Protein AF-K1V6C8-F1 (afdb_monomer_lite)

pLDDT: mean 75.05, std 19.17, range [29.78, 95.44]

Foldseek 3Di:
DVVVVVVVVVVVVVVVVVVPQDPVNVVVVVVVVVVVVVVVVVVVCVVVVHDPVVVVVVVDDPVNVVVVVVVVVVVVVLDDDDDDDPVVVVVNVVVVVVVPDDDDVQVVVQLVCVLVVHDPCPSPPPPPDDVDDDPPPPPDPDDRSVCVSVPDPPRPDDDPDDDDPVVVVVVVVVVVVVCCLVPVLPVVVPVVCVVPVVDDDDDPCVVVVCVVVVNPPDVNSVVSVVVVVVVPPPDDDPDDDPVRVVVVVVCCVPCVVPCVVVVVCVVVPVDD

Structure (mmCIF, N/CA/C/O backbone):
data_AF-K1V6C8-F1
#
_entry.id   AF-K1V6C8-F1
#
loop_
_atom_site.group_PDB
_atom_site.id
_atom_site.type_symbol
_atom_site.label_atom_id
_atom_site.label_alt_id
_atom_site.label_comp_id
_atom_site.label_asym_id
_atom_site.label_entity_id
_atom_site.label_seq_id
_atom_site.pdbx_PDB_ins_code
_atom_site.Cartn_x
_atom_site.Cartn_y
_atom_site.Cartn_z
_atom_site.occupancy
_atom_site.B_iso_or_equiv
_atom_site.auth_seq_id
_atom_site.auth_comp_id
_atom_site.auth_asym_id
_atom_site.auth_atom_id
_atom_site.pdbx_PDB_model_num
ATOM 1 N N . MET A 1 1 ? -53.193 -15.927 -29.848 1.00 59.75 1 MET A N 1
ATOM 2 C CA . MET A 1 1 ? -53.304 -16.324 -28.426 1.00 59.75 1 MET A CA 1
ATOM 3 C C . MET A 1 1 ? -52.014 -16.937 -27.857 1.00 59.75 1 MET A C 1
ATOM 5 O O . MET A 1 1 ? -51.717 -16.660 -26.710 1.00 59.75 1 MET A O 1
ATOM 9 N N . ASN A 1 2 ? -51.203 -17.690 -28.619 1.00 75.00 2 ASN A N 1
ATOM 10 C CA . ASN A 1 2 ? -50.017 -18.388 -28.065 1.00 75.00 2 ASN A CA 1
ATOM 11 C C . ASN A 1 2 ? -48.738 -17.534 -27.916 1.00 75.00 2 ASN A C 1
ATOM 13 O O . ASN A 1 2 ? -47.806 -17.927 -27.215 1.00 75.00 2 ASN A O 1
ATOM 17 N N . ALA A 1 3 ? -48.666 -16.378 -28.583 1.00 84.31 3 ALA A N 1
ATOM 18 C CA . ALA A 1 3 ? -47.489 -15.506 -28.541 1.00 84.31 3 ALA A CA 1
ATOM 19 C C . ALA A 1 3 ? -47.332 -14.798 -27.184 1.00 84.31 3 ALA A C 1
ATOM 21 O O . ALA A 1 3 ? -46.224 -14.714 -26.662 1.00 84.31 3 ALA A O 1
ATOM 22 N N . SER A 1 4 ? -48.439 -14.359 -26.580 1.00 83.25 4 SER A N 1
ATOM 23 C CA . SER A 1 4 ? -48.450 -13.715 -25.262 1.00 83.25 4 SER A CA 1
ATOM 24 C C . SER A 1 4 ? -48.087 -14.695 -24.147 1.00 83.25 4 SER A C 1
ATOM 26 O O . SER A 1 4 ? -47.257 -14.392 -23.299 1.00 83.25 4 SER A O 1
ATOM 28 N N . THR A 1 5 ? -48.617 -15.919 -24.187 1.00 85.94 5 THR A N 1
ATOM 29 C CA . THR A 1 5 ? -48.248 -16.976 -23.233 1.00 85.94 5 THR A CA 1
ATOM 30 C C . THR A 1 5 ? -46.779 -17.388 -23.351 1.00 85.94 5 THR A C 1
ATOM 32 O O . THR A 1 5 ? -46.139 -17.694 -22.345 1.00 85.94 5 THR A O 1
ATOM 35 N N . ALA A 1 6 ? -46.223 -17.383 -24.567 1.00 87.56 6 ALA A N 1
ATOM 36 C CA . ALA A 1 6 ? -44.810 -17.674 -24.794 1.00 87.56 6 ALA A CA 1
ATOM 37 C C . ALA A 1 6 ? -43.892 -16.535 -24.318 1.00 87.56 6 ALA A C 1
ATOM 39 O O . ALA A 1 6 ? -42.838 -16.825 -23.755 1.00 87.56 6 ALA A O 1
ATOM 40 N N . ALA A 1 7 ? -44.287 -15.271 -24.507 1.00 88.12 7 ALA A N 1
ATOM 41 C CA . ALA A 1 7 ? -43.566 -14.106 -23.989 1.00 88.12 7 ALA A CA 1
ATOM 42 C C . ALA A 1 7 ? -43.523 -14.120 -22.454 1.00 88.12 7 ALA A C 1
ATOM 44 O O . ALA A 1 7 ? -42.443 -14.138 -21.878 1.00 88.12 7 ALA A O 1
ATOM 45 N N . ASN A 1 8 ? -44.672 -14.316 -21.802 1.00 88.50 8 ASN A N 1
ATOM 46 C CA . ASN A 1 8 ? -44.751 -14.386 -20.341 1.00 88.50 8 ASN A CA 1
ATOM 47 C C . ASN A 1 8 ? -43.877 -15.511 -19.756 1.00 88.50 8 ASN A C 1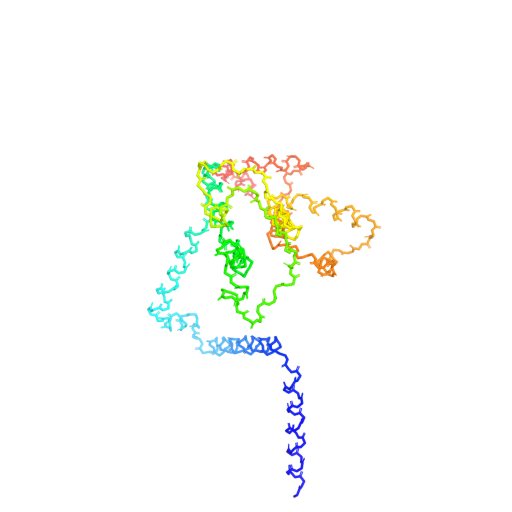
ATOM 49 O O . ASN A 1 8 ? -43.259 -15.353 -18.707 1.00 88.50 8 ASN A O 1
ATOM 53 N N . ARG A 1 9 ? -43.796 -16.668 -20.433 1.00 88.25 9 ARG A N 1
ATOM 54 C CA . ARG A 1 9 ? -42.913 -17.766 -20.007 1.00 88.25 9 ARG A CA 1
ATOM 55 C C . ARG A 1 9 ? -41.434 -17.388 -20.130 1.00 88.25 9 ARG A C 1
ATOM 57 O O . ARG A 1 9 ? -40.649 -17.804 -19.282 1.00 88.25 9 ARG A O 1
ATOM 64 N N . LYS A 1 10 ? -41.049 -16.648 -21.172 1.00 93.25 10 LYS A N 1
ATOM 65 C CA . LYS A 1 10 ? -39.673 -16.159 -21.335 1.00 93.25 10 LYS A CA 1
ATOM 66 C C . LYS A 1 10 ? -39.329 -15.158 -20.239 1.00 93.25 10 LYS A C 1
ATOM 68 O O . LYS A 1 10 ? -38.320 -15.361 -19.578 1.00 93.25 10 LYS A O 1
ATOM 73 N N . ASP A 1 11 ? -40.213 -14.207 -19.956 1.00 89.56 11 ASP A N 1
ATOM 74 C CA . ASP A 1 11 ? -40.004 -13.198 -18.913 1.00 89.56 11 ASP A CA 1
ATOM 75 C C . ASP A 1 11 ? -39.830 -13.839 -17.525 1.00 89.56 11 ASP A C 1
ATOM 77 O O . ASP A 1 11 ? -38.878 -13.532 -16.812 1.00 89.56 11 ASP A O 1
ATOM 81 N N . LEU A 1 12 ? -40.661 -14.833 -17.175 1.00 88.81 12 LEU A N 1
ATOM 82 C CA . LEU A 1 12 ? -40.511 -15.586 -15.919 1.00 88.81 12 LEU A CA 1
ATOM 83 C C . LEU A 1 12 ? -39.173 -16.337 -15.828 1.00 88.81 12 LEU A C 1
ATOM 85 O O . LEU A 1 12 ? -38.560 -16.412 -14.761 1.00 88.81 12 LEU A O 1
ATOM 89 N N . VAL A 1 13 ? -38.712 -16.917 -16.940 1.00 91.19 13 VAL A N 1
ATOM 90 C CA . VAL A 1 13 ? -37.418 -17.611 -17.002 1.00 91.19 13 VAL A CA 1
ATOM 91 C C . VAL A 1 13 ? -36.265 -16.614 -16.904 1.00 91.19 13 VAL A C 1
ATOM 93 O O . VAL A 1 13 ? -35.289 -16.892 -16.208 1.00 91.19 13 VAL A O 1
ATOM 96 N N . GLU A 1 14 ? -36.375 -15.459 -17.553 1.00 88.38 14 GLU A N 1
ATOM 97 C CA . GLU A 1 14 ? -35.386 -14.386 -17.502 1.00 88.38 14 GLU A CA 1
ATOM 98 C C . GLU A 1 14 ? -35.275 -13.782 -16.106 1.00 88.38 14 GLU A C 1
ATOM 100 O O . GLU A 1 14 ? -34.165 -13.581 -15.624 1.00 88.38 14 GLU A O 1
ATOM 105 N N . ASP A 1 15 ? -36.384 -13.551 -15.413 1.00 85.75 15 ASP A N 1
ATOM 106 C CA . ASP A 1 15 ? -36.372 -13.022 -14.050 1.00 85.75 15 ASP A CA 1
ATOM 107 C C . ASP A 1 15 ? -35.790 -14.032 -13.059 1.00 85.75 15 ASP A C 1
ATOM 109 O O . ASP A 1 15 ? -34.952 -13.686 -12.219 1.00 85.75 15 ASP A O 1
ATOM 113 N N . HIS A 1 16 ? -36.111 -15.316 -13.230 1.00 89.50 16 HIS A N 1
ATOM 114 C CA . HIS A 1 16 ? -35.455 -16.385 -12.485 1.00 89.50 16 HIS A CA 1
ATOM 115 C C . HIS A 1 16 ? -33.947 -16.462 -12.795 1.00 89.50 16 HIS A C 1
ATOM 117 O O . HIS A 1 16 ? -33.148 -16.674 -11.884 1.00 89.50 16 HIS A O 1
ATOM 123 N N . GLN A 1 17 ? -33.514 -16.235 -14.037 1.00 85.75 17 GLN A N 1
ATOM 124 C CA . GLN A 1 17 ? -32.089 -16.174 -14.386 1.00 85.75 17 GLN A CA 1
ATOM 125 C C . GLN A 1 17 ? -31.395 -14.931 -13.811 1.00 85.75 17 GLN A C 1
ATOM 127 O O . GLN A 1 17 ? -30.301 -15.062 -13.266 1.00 85.75 17 GLN A O 1
ATOM 132 N N . LYS A 1 18 ? -32.029 -13.753 -13.854 1.00 84.38 18 LYS A N 1
ATOM 133 C CA . LYS A 1 18 ? -31.524 -12.508 -13.247 1.00 84.38 18 LYS A CA 1
ATOM 134 C C . LYS A 1 18 ? -31.351 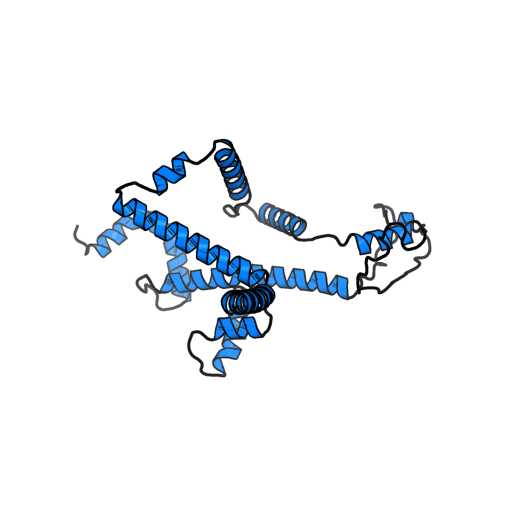-12.660 -11.736 1.00 84.38 18 LYS A C 1
ATOM 136 O O . LYS A 1 18 ? -30.335 -12.224 -11.206 1.00 84.38 18 LYS A O 1
ATOM 141 N N . SER A 1 19 ? -32.281 -13.346 -11.065 1.00 81.81 19 SER A N 1
ATOM 142 C CA . SER A 1 19 ? -32.197 -13.615 -9.621 1.00 81.81 19 SER A CA 1
ATOM 143 C C . SER A 1 19 ? -30.997 -14.487 -9.225 1.00 81.81 19 SER A C 1
ATOM 145 O O . SER A 1 19 ? -30.505 -14.391 -8.103 1.00 81.81 19 SER A O 1
ATOM 147 N N . LYS A 1 20 ? -30.488 -15.310 -10.154 1.00 83.31 20 LYS A N 1
ATOM 148 C CA . LYS A 1 20 ? -29.313 -16.164 -9.936 1.00 83.31 20 LYS A CA 1
ATOM 149 C C . LYS A 1 20 ? -27.989 -15.434 -10.123 1.00 83.31 20 LYS A C 1
ATOM 151 O O . LYS A 1 20 ? -26.974 -15.953 -9.670 1.00 83.31 20 LYS A O 1
ATOM 156 N N . VAL A 1 21 ? -27.972 -14.273 -10.784 1.00 81.56 21 VAL A N 1
ATOM 157 C CA . VAL A 1 21 ? -26.723 -13.548 -11.020 1.00 81.56 21 VAL A CA 1
ATOM 158 C C . VAL A 1 21 ? -26.340 -12.783 -9.764 1.00 81.56 21 VAL A C 1
ATOM 160 O O . VAL A 1 21 ? -26.931 -11.768 -9.403 1.00 81.56 21 VAL A O 1
ATOM 163 N N . THR A 1 22 ? -25.303 -13.264 -9.096 1.00 90.06 22 THR A N 1
ATOM 164 C CA . THR A 1 22 ? -24.740 -12.584 -7.931 1.00 90.06 22 THR A CA 1
ATOM 165 C C . THR A 1 22 ? -24.020 -11.294 -8.343 1.00 90.06 22 THR A C 1
ATOM 167 O O . THR A 1 22 ? -23.523 -11.159 -9.465 1.00 90.06 22 THR A O 1
ATOM 170 N N . ALA A 1 23 ? -23.861 -10.340 -7.419 1.00 84.94 23 ALA A N 1
ATOM 171 C CA . ALA A 1 23 ? -23.136 -9.089 -7.686 1.00 84.94 23 ALA A CA 1
ATOM 172 C C . ALA A 1 23 ? -21.703 -9.320 -8.220 1.00 84.94 23 ALA A C 1
ATOM 174 O O . ALA A 1 23 ? -21.198 -8.560 -9.048 1.00 84.94 23 ALA A O 1
ATOM 175 N N . LYS A 1 24 ? -21.055 -10.411 -7.792 1.00 87.75 24 LYS A N 1
ATOM 176 C CA . LYS A 1 24 ? -19.717 -10.808 -8.253 1.00 87.75 24 LYS A CA 1
ATOM 177 C C . LYS A 1 24 ? -19.726 -11.312 -9.700 1.00 87.75 24 LYS A C 1
ATOM 179 O O . LYS A 1 24 ? -18.790 -11.040 -10.453 1.00 87.75 24 LYS A O 1
ATOM 184 N N . GLU A 1 25 ? -20.766 -12.038 -10.095 1.00 85.19 25 GLU A N 1
ATOM 185 C CA . GLU A 1 25 ? -20.937 -12.528 -11.465 1.00 85.19 25 GLU A CA 1
ATOM 186 C C . GLU A 1 25 ? -21.290 -11.397 -12.427 1.00 85.19 25 GLU A C 1
ATOM 188 O O . GLU A 1 25 ? -20.723 -11.347 -13.517 1.00 85.19 25 GLU A O 1
ATOM 193 N N . LEU A 1 26 ? -22.106 -10.427 -11.998 1.00 87.25 26 LEU A N 1
ATOM 194 C CA . LEU A 1 26 ? -22.368 -9.208 -12.768 1.00 87.25 26 LEU A CA 1
ATOM 195 C C . LEU A 1 26 ? -21.072 -8.448 -13.070 1.00 87.25 26 LEU A C 1
ATOM 197 O O . LEU A 1 26 ? -20.792 -8.144 -14.228 1.00 87.25 26 LEU A O 1
ATOM 201 N N . GLN A 1 27 ? -20.219 -8.233 -12.063 1.00 89.06 27 GLN A N 1
ATOM 202 C CA . GLN A 1 27 ? -18.917 -7.584 -12.2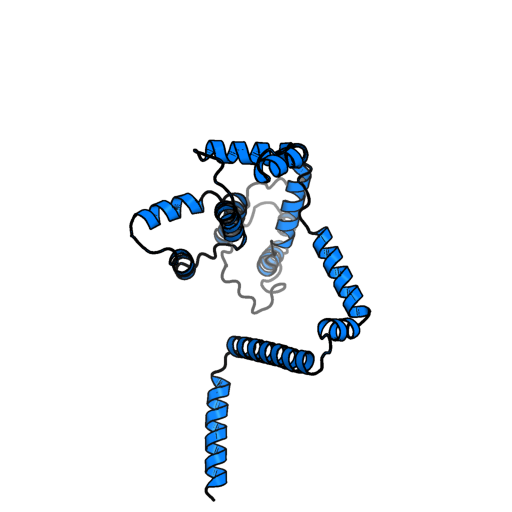58 1.00 89.06 27 GLN A CA 1
ATOM 203 C C . GLN A 1 27 ? -17.986 -8.378 -13.187 1.00 89.06 27 GLN A C 1
ATOM 205 O O . GLN A 1 27 ? -17.202 -7.792 -13.938 1.00 89.06 27 GLN A O 1
ATOM 210 N N . ARG A 1 28 ? -18.037 -9.716 -13.150 1.00 92.44 28 ARG A N 1
ATOM 211 C CA . ARG A 1 28 ? -17.258 -10.572 -14.059 1.00 92.44 28 ARG A CA 1
ATOM 212 C C . ARG A 1 28 ? -17.752 -10.444 -15.501 1.00 92.44 28 ARG A C 1
ATOM 214 O O . ARG A 1 28 ? -16.927 -10.269 -16.397 1.00 92.44 28 ARG A O 1
ATOM 221 N N . LEU A 1 29 ? -19.064 -10.512 -15.716 1.00 89.50 29 LEU A N 1
ATOM 222 C CA . LEU A 1 29 ? -19.682 -10.367 -17.035 1.00 89.50 29 LEU A CA 1
ATOM 223 C C . LEU A 1 29 ? -19.443 -8.970 -17.613 1.00 89.50 29 LEU A C 1
ATOM 225 O O . LEU A 1 29 ? -19.134 -8.838 -18.793 1.00 89.50 29 LEU A O 1
ATOM 229 N N . GLU A 1 30 ? -19.502 -7.925 -16.790 1.00 91.50 30 GLU A N 1
ATOM 230 C CA . GLU A 1 30 ? -19.209 -6.556 -17.218 1.00 91.50 30 GLU A CA 1
ATOM 231 C C . GLU A 1 30 ? -17.747 -6.393 -17.663 1.00 91.50 30 GLU A C 1
ATOM 233 O O . GLU A 1 30 ? -17.480 -5.798 -18.707 1.00 91.50 30 GLU A O 1
ATOM 238 N N . LYS A 1 31 ? -16.790 -6.986 -16.933 1.00 94.31 31 LYS A N 1
ATOM 239 C CA . LYS A 1 31 ? -15.374 -7.021 -17.343 1.00 94.31 31 LYS A CA 1
ATOM 240 C C . LYS A 1 31 ? -15.182 -7.753 -18.670 1.00 94.31 31 LYS A C 1
ATOM 242 O O . LYS A 1 31 ? -14.440 -7.270 -19.519 1.00 94.31 31 LYS A O 1
ATOM 247 N N . GLN A 1 32 ? -15.858 -8.888 -18.8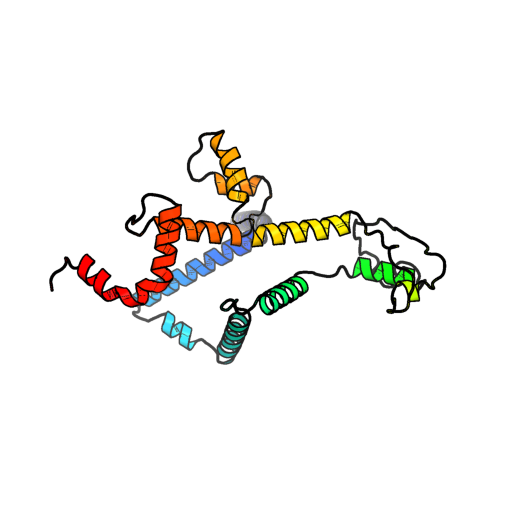60 1.00 91.56 32 GLN A N 1
ATOM 248 C CA . GLN A 1 32 ? -15.821 -9.635 -20.122 1.00 91.56 32 GLN A CA 1
ATOM 249 C C . GLN A 1 32 ? -16.411 -8.822 -21.281 1.00 91.56 32 GLN A C 1
ATOM 251 O O . GLN A 1 32 ? -15.810 -8.770 -22.350 1.00 91.56 32 GLN A O 1
ATOM 256 N N . ARG A 1 33 ? -17.536 -8.129 -21.061 1.00 94.00 33 ARG A N 1
ATOM 257 C CA . ARG A 1 33 ? -18.158 -7.237 -22.054 1.00 94.00 33 ARG A CA 1
ATOM 258 C C . ARG A 1 33 ? -17.248 -6.070 -22.428 1.00 94.00 33 ARG A C 1
ATOM 260 O O . ARG A 1 33 ? -17.047 -5.831 -23.613 1.00 94.00 33 ARG A O 1
ATOM 267 N N . LYS A 1 34 ? -16.654 -5.389 -21.444 1.00 94.19 34 LYS A N 1
ATOM 268 C CA . LYS A 1 34 ? -15.691 -4.299 -21.678 1.00 94.19 34 LYS A CA 1
ATOM 269 C C . LYS A 1 34 ? -14.471 -4.788 -22.459 1.00 94.19 34 LYS A C 1
ATOM 271 O O . LYS A 1 34 ? -14.068 -4.145 -23.420 1.00 94.19 34 LYS A O 1
ATOM 276 N N . LEU A 1 35 ? -13.931 -5.957 -22.111 1.00 92.69 35 LEU A N 1
ATOM 277 C CA . LEU A 1 35 ? -12.817 -6.565 -22.841 1.00 92.69 35 LEU A CA 1
ATOM 278 C C . LEU A 1 35 ? -13.199 -6.865 -24.297 1.00 92.69 35 LEU A C 1
ATOM 280 O O . LEU A 1 35 ? -12.480 -6.461 -25.210 1.00 92.69 35 LEU A O 1
ATOM 284 N N . ALA A 1 36 ? -14.356 -7.490 -24.527 1.00 91.31 36 ALA A N 1
ATOM 285 C CA . ALA A 1 36 ? -14.857 -7.765 -25.872 1.00 91.31 36 ALA A CA 1
ATOM 286 C C . ALA A 1 36 ? -15.050 -6.479 -26.696 1.00 91.31 36 ALA A C 1
ATOM 288 O O . ALA A 1 36 ? -14.641 -6.428 -27.852 1.00 91.31 36 ALA A O 1
ATOM 289 N N . GLN A 1 37 ? -15.596 -5.417 -26.094 1.00 89.25 37 GLN A N 1
ATOM 290 C CA . GLN A 1 37 ? -15.737 -4.108 -26.740 1.00 89.25 37 GLN A CA 1
ATOM 291 C C . GLN A 1 37 ? -14.380 -3.502 -27.112 1.00 89.25 37 GLN A C 1
ATOM 293 O O . GLN A 1 37 ? -14.217 -3.024 -28.229 1.00 89.25 37 GLN A O 1
ATOM 298 N N . THR A 1 38 ? -13.384 -3.562 -26.221 1.00 87.25 38 THR A N 1
ATOM 299 C CA . THR A 1 38 ? -12.041 -3.042 -26.524 1.00 87.25 38 THR A CA 1
ATOM 300 C C . THR A 1 38 ? -11.338 -3.822 -27.631 1.00 87.25 38 THR A C 1
ATOM 302 O O . THR A 1 38 ? -10.659 -3.210 -28.449 1.00 87.25 38 THR A O 1
ATOM 305 N N . LEU A 1 39 ? -11.517 -5.148 -27.684 1.00 88.62 39 LEU A N 1
ATOM 306 C CA . LEU A 1 39 ? -10.964 -5.988 -28.749 1.00 88.62 39 LEU A CA 1
ATOM 307 C C . LEU A 1 39 ? -11.645 -5.715 -30.087 1.00 88.62 39 LEU A C 1
ATOM 309 O O . LEU A 1 39 ? -10.962 -5.625 -31.101 1.00 88.62 39 LEU A O 1
ATOM 313 N N . ARG A 1 40 ? -12.969 -5.527 -30.082 1.00 87.62 40 ARG A N 1
ATOM 314 C CA . ARG A 1 40 ? -13.716 -5.145 -31.281 1.00 87.62 40 ARG A CA 1
ATOM 315 C C . ARG A 1 40 ? -13.258 -3.787 -31.807 1.00 87.62 40 ARG A C 1
ATOM 317 O O . ARG A 1 40 ? -12.883 -3.694 -32.963 1.00 87.62 40 ARG A O 1
ATOM 324 N N . LEU A 1 41 ? -13.195 -2.771 -30.944 1.00 86.38 41 LEU A N 1
ATOM 325 C CA . LEU A 1 41 ? -12.692 -1.446 -31.320 1.00 86.38 41 LEU A CA 1
ATOM 326 C C . LEU A 1 41 ? -11.257 -1.503 -31.855 1.00 86.38 41 LEU A C 1
ATOM 328 O O . LEU A 1 41 ? -10.907 -0.723 -32.734 1.00 86.38 41 LEU A O 1
ATOM 332 N N . LYS A 1 42 ? -10.427 -2.412 -31.326 1.00 88.06 42 LYS A N 1
ATOM 333 C CA . LYS A 1 42 ? -9.066 -2.655 -31.819 1.00 88.06 42 LYS A CA 1
ATOM 334 C C . LYS A 1 42 ? -9.053 -3.243 -33.223 1.00 88.06 42 LYS A C 1
ATOM 336 O O . LYS A 1 42 ? -8.353 -2.697 -34.065 1.00 88.06 42 LYS A O 1
ATOM 341 N N . ALA A 1 43 ? -9.863 -4.264 -33.483 1.00 90.12 43 ALA A N 1
ATOM 342 C CA . ALA A 1 43 ? -10.013 -4.829 -34.820 1.00 90.12 43 ALA A CA 1
ATOM 343 C C . ALA A 1 43 ? -10.544 -3.787 -35.825 1.00 90.12 43 ALA A C 1
ATOM 345 O O . ALA A 1 43 ? -9.941 -3.596 -36.877 1.00 90.12 43 ALA A O 1
ATOM 346 N N . ASP A 1 44 ? -11.592 -3.041 -35.455 1.00 87.81 44 ASP A N 1
ATOM 347 C CA . ASP A 1 44 ? -12.184 -1.998 -36.306 1.00 87.81 44 ASP A CA 1
ATOM 348 C C . ASP A 1 44 ? -11.156 -0.893 -36.636 1.00 87.81 44 ASP A C 1
ATOM 350 O O . ASP A 1 44 ? -11.155 -0.314 -37.719 1.00 87.81 44 ASP A O 1
ATOM 354 N N . ALA A 1 45 ? -10.253 -0.567 -35.713 1.00 85.81 45 ALA A N 1
ATOM 355 C CA . ALA A 1 45 ? -9.239 0.459 -35.926 1.00 85.81 45 ALA A CA 1
ATOM 356 C C . ALA A 1 45 ? -8.020 -0.019 -36.725 1.00 85.81 45 ALA A C 1
ATOM 358 O O . ALA A 1 45 ? -7.468 0.770 -37.491 1.00 85.81 45 ALA A O 1
ATOM 359 N N . GLU A 1 46 ? -7.637 -1.292 -36.587 1.00 81.94 46 GLU A N 1
ATOM 360 C CA . GLU A 1 46 ? -6.636 -1.937 -37.445 1.00 81.94 46 GLU A CA 1
ATOM 361 C C . GLU A 1 46 ? -7.128 -2.001 -38.902 1.00 81.94 46 GLU A C 1
ATOM 363 O O . GLU A 1 46 ? -6.363 -1.682 -39.809 1.00 81.94 46 GLU A O 1
ATOM 368 N N . GLU A 1 47 ? -8.415 -2.298 -39.129 1.00 85.06 47 GLU A N 1
ATOM 369 C CA . GLU A 1 47 ? -9.040 -2.300 -40.463 1.00 85.06 47 GLU A CA 1
ATOM 370 C C . GLU A 1 47 ? -9.098 -0.896 -41.089 1.00 85.06 47 GLU A C 1
ATOM 372 O O . GLU A 1 47 ? -8.798 -0.718 -42.268 1.00 85.06 47 GLU A O 1
ATOM 377 N N . ASN A 1 48 ? -9.417 0.126 -40.290 1.00 86.19 48 ASN A N 1
ATOM 378 C CA . ASN A 1 48 ? -9.459 1.520 -40.744 1.00 86.19 48 ASN A CA 1
ATOM 379 C C . ASN A 1 48 ? -8.072 2.196 -40.807 1.00 86.19 48 ASN A C 1
ATOM 381 O O . ASN A 1 48 ? -7.981 3.365 -41.183 1.00 86.19 48 ASN A O 1
ATOM 385 N N . GLY A 1 49 ? -6.998 1.507 -40.400 1.00 84.88 49 GLY A N 1
ATOM 386 C CA . GLY A 1 49 ? -5.638 2.054 -40.365 1.00 84.88 49 GLY A CA 1
ATOM 387 C C . GLY A 1 49 ? -5.448 3.213 -39.377 1.00 84.88 49 GLY A C 1
ATOM 388 O O . GLY A 1 49 ? -4.553 4.040 -39.561 1.00 84.88 49 GLY A O 1
ATOM 389 N N . VAL A 1 50 ? -6.288 3.310 -38.339 1.00 83.38 50 VAL A N 1
ATOM 390 C CA . VAL A 1 50 ? -6.223 4.391 -37.349 1.00 83.38 50 VAL A CA 1
ATOM 391 C C . VAL A 1 50 ? -5.618 3.902 -36.039 1.00 83.38 50 VAL A C 1
ATOM 393 O O . VAL A 1 50 ? -6.088 2.944 -35.437 1.00 83.38 50 VAL A O 1
ATOM 396 N N . ASP A 1 51 ? -4.619 4.623 -35.540 1.00 81.69 51 ASP A N 1
ATOM 397 C CA . ASP A 1 51 ? -3.991 4.349 -34.249 1.00 81.69 51 ASP A CA 1
ATOM 398 C C . ASP A 1 51 ? -4.954 4.646 -33.077 1.00 81.69 51 ASP A C 1
ATOM 400 O O . ASP A 1 51 ? -5.291 5.801 -32.781 1.00 81.69 51 ASP A O 1
ATOM 404 N N . LEU A 1 52 ? -5.423 3.586 -32.409 1.00 78.62 52 LEU A N 1
ATOM 405 C CA . LEU A 1 52 ? -6.325 3.688 -31.260 1.00 78.62 52 LEU A CA 1
ATOM 406 C C . LEU A 1 52 ? -5.709 4.379 -30.055 1.00 78.62 52 LEU A C 1
ATOM 408 O O . LEU A 1 52 ? -6.428 5.037 -29.304 1.00 78.62 52 LEU A O 1
ATOM 412 N N . GLU A 1 53 ? -4.422 4.157 -29.809 1.00 78.81 53 GLU A N 1
ATOM 413 C CA . GLU A 1 53 ? -3.758 4.700 -28.627 1.00 78.81 53 GLU A CA 1
ATOM 414 C C . GLU A 1 53 ? -3.623 6.211 -28.776 1.00 78.81 53 GLU A C 1
ATOM 416 O O . GLU A 1 53 ? -3.903 6.953 -27.836 1.00 78.81 53 GLU A O 1
ATOM 421 N N . ARG A 1 54 ? -3.356 6.671 -30.002 1.00 83.69 54 ARG A N 1
ATOM 422 C CA . ARG A 1 54 ? -3.378 8.090 -30.360 1.00 83.69 54 ARG A CA 1
ATOM 423 C C . ARG A 1 54 ? -4.760 8.727 -30.199 1.00 83.69 54 ARG A C 1
ATOM 425 O O . ARG A 1 54 ? -4.850 9.803 -29.618 1.00 83.69 54 ARG A O 1
ATOM 432 N N . LYS A 1 55 ? -5.834 8.071 -30.664 1.00 83.75 55 LYS A N 1
ATOM 433 C CA . LYS A 1 55 ? -7.217 8.558 -30.462 1.00 83.75 55 LYS A CA 1
ATOM 434 C C . LYS A 1 55 ? -7.571 8.674 -28.977 1.00 83.75 55 LYS A C 1
ATOM 436 O O . LYS A 1 55 ? -8.080 9.701 -28.553 1.00 83.75 55 LYS A O 1
ATOM 441 N N . LYS A 1 56 ? -7.233 7.660 -28.177 1.00 85.56 56 LYS A N 1
ATOM 442 C CA . LYS A 1 56 ? -7.452 7.675 -26.721 1.00 85.56 56 LYS A CA 1
ATOM 443 C C . LYS A 1 56 ? -6.626 8.749 -26.014 1.00 85.56 56 LYS A C 1
ATOM 445 O O . LYS A 1 56 ? -7.105 9.330 -25.050 1.00 85.56 56 LYS A O 1
ATOM 450 N N . ALA A 1 57 ? -5.413 9.024 -26.492 1.00 84.25 57 ALA A N 1
ATOM 451 C CA . ALA A 1 57 ? -4.580 10.094 -25.952 1.00 84.25 57 ALA A CA 1
ATOM 452 C C . ALA A 1 57 ? -5.194 11.485 -26.186 1.00 84.25 57 ALA A C 1
ATOM 454 O O . ALA A 1 57 ? -5.032 12.369 -25.352 1.00 84.25 57 ALA A O 1
ATOM 455 N N . TRP A 1 58 ? -5.926 11.681 -27.289 1.00 82.25 58 TRP A N 1
ATOM 456 C CA . TRP A 1 58 ? -6.643 12.935 -27.563 1.00 82.25 58 TRP A CA 1
ATOM 457 C C . TRP A 1 58 ? -7.889 13.121 -26.691 1.00 82.25 58 TRP A C 1
ATOM 459 O O . TRP A 1 58 ? -8.308 14.248 -26.456 1.00 82.25 58 TRP A O 1
ATOM 469 N N . GLU A 1 59 ? -8.475 12.029 -26.200 1.00 85.62 59 GLU A N 1
ATOM 470 C CA . GLU A 1 59 ? -9.645 12.054 -25.314 1.00 85.62 59 GLU A CA 1
ATOM 471 C C . GLU A 1 59 ? -9.285 12.361 -23.849 1.00 85.62 59 GLU A C 1
ATOM 473 O O . GLU A 1 59 ? -10.182 12.515 -23.017 1.00 85.62 59 GLU A O 1
ATOM 478 N N . TRP A 1 60 ? -7.996 12.462 -23.504 1.00 83.38 60 TRP A N 1
ATOM 479 C CA . TRP A 1 60 ? -7.586 12.848 -22.156 1.00 83.38 60 TRP A CA 1
ATOM 480 C C . TRP A 1 60 ? -7.904 14.318 -21.883 1.00 83.38 60 TRP A C 1
ATOM 482 O O . TRP A 1 60 ? -7.310 15.230 -22.453 1.00 83.38 60 TRP A O 1
ATOM 492 N N . SER A 1 61 ? -8.836 14.540 -20.956 1.00 92.00 61 SER A N 1
ATOM 493 C CA . SER A 1 61 ? -9.117 15.873 -20.420 1.00 92.00 61 SER A CA 1
ATOM 494 C C . SER A 1 61 ? -7.968 16.349 -19.526 1.00 92.00 61 SER A C 1
ATOM 496 O O . SER A 1 61 ? -7.338 15.548 -18.831 1.00 92.00 61 SER A O 1
ATOM 498 N N . ILE A 1 62 ? -7.739 17.664 -19.488 1.00 87.44 62 ILE A N 1
ATOM 499 C CA . ILE A 1 62 ? -6.717 18.307 -18.646 1.00 87.44 62 ILE A CA 1
ATOM 500 C C . ILE A 1 62 ? -6.888 17.889 -17.178 1.00 87.44 62 ILE A C 1
ATOM 502 O O . ILE A 1 62 ? -5.925 17.466 -16.548 1.00 87.44 62 ILE A O 1
ATOM 506 N N . GLU A 1 63 ? -8.119 17.874 -16.660 1.00 90.75 63 GLU A N 1
ATOM 507 C CA . GLU A 1 63 ? -8.403 17.466 -15.275 1.00 90.75 63 GLU A CA 1
ATOM 508 C C . GLU A 1 63 ? -8.030 16.002 -14.996 1.00 90.75 63 GLU A C 1
ATOM 510 O O . GLU A 1 63 ? -7.553 15.662 -13.912 1.00 90.75 63 GLU A O 1
ATOM 515 N N . GLN A 1 64 ? -8.241 15.113 -15.972 1.00 89.38 64 GLN A N 1
ATOM 516 C CA . GLN A 1 64 ? -7.861 13.705 -15.840 1.00 89.38 64 GLN A CA 1
ATOM 517 C C . GLN A 1 64 ? -6.342 13.556 -15.828 1.00 89.38 64 GLN A C 1
ATOM 519 O O . GLN A 1 64 ? -5.819 12.758 -15.047 1.00 89.38 64 GLN A O 1
ATOM 524 N N . ASN A 1 65 ? -5.642 14.341 -16.651 1.00 90.19 65 ASN A N 1
ATOM 525 C CA . ASN A 1 65 ? -4.188 14.353 -16.677 1.00 90.19 65 ASN A CA 1
ATOM 526 C C . ASN A 1 65 ? -3.610 14.919 -15.368 1.00 90.19 65 ASN A C 1
ATOM 528 O O . ASN A 1 65 ? -2.744 14.288 -14.774 1.00 90.19 65 ASN A O 1
ATOM 532 N N . GLU A 1 66 ? -4.158 16.012 -14.828 1.00 94.56 66 GLU A N 1
ATOM 533 C CA . GLU A 1 66 ? -3.745 16.573 -13.530 1.00 94.56 66 GLU A CA 1
ATOM 534 C C . GLU A 1 66 ? -3.983 15.599 -12.365 1.00 94.56 66 GLU A C 1
ATOM 536 O O . GLU A 1 66 ? -3.128 15.417 -11.494 1.00 94.56 66 GLU A O 1
ATOM 541 N N . GLN A 1 67 ? -5.136 14.922 -12.334 1.00 93.31 67 GLN A N 1
ATOM 542 C CA . GLN A 1 67 ? -5.404 13.883 -11.335 1.00 93.31 67 GLN A CA 1
ATOM 543 C C . GLN A 1 67 ? -4.449 12.694 -11.484 1.00 93.31 67 GLN A C 1
ATOM 545 O O . GLN A 1 67 ? -4.026 12.108 -10.480 1.00 93.31 67 GLN A O 1
ATOM 550 N N . TRP A 1 68 ? -4.106 12.333 -12.721 1.00 86.81 68 TRP A N 1
ATOM 551 C CA . TRP A 1 68 ? -3.147 11.278 -13.016 1.00 86.81 68 TRP A CA 1
ATOM 552 C C . TRP A 1 68 ? -1.733 11.656 -12.574 1.00 86.81 68 TRP A C 1
ATOM 554 O O . TRP A 1 68 ? -1.105 10.873 -11.863 1.00 86.81 68 TRP A O 1
ATOM 564 N N . GLU A 1 69 ? -1.266 12.861 -12.889 1.00 92.44 69 GLU A N 1
ATOM 565 C CA . GLU A 1 69 ? 0.021 13.401 -12.443 1.00 92.44 69 GLU A CA 1
ATOM 566 C C . GLU A 1 69 ? 0.088 13.487 -10.920 1.00 92.44 69 GLU A C 1
ATOM 568 O O . GLU A 1 69 ? 1.046 13.012 -10.313 1.00 92.44 69 GLU A O 1
ATOM 573 N N . LYS A 1 70 ? -0.976 13.967 -10.265 1.00 95.44 70 LYS A N 1
ATOM 574 C CA . LYS A 1 70 ? -1.084 13.967 -8.800 1.00 95.44 70 LYS A CA 1
ATOM 575 C C . LYS A 1 70 ? -0.987 12.556 -8.224 1.00 95.44 70 LYS A C 1
ATOM 577 O O . LYS A 1 70 ? -0.375 12.353 -7.175 1.00 95.44 70 LYS A O 1
ATOM 582 N N . LYS A 1 71 ? -1.583 11.567 -8.892 1.00 93.38 71 LYS A N 1
ATOM 583 C CA . LYS A 1 71 ? -1.515 10.162 -8.482 1.00 93.38 71 LYS A CA 1
ATOM 584 C C . LYS A 1 71 ? -0.125 9.563 -8.703 1.00 93.38 71 LYS A C 1
ATOM 586 O O . LYS A 1 71 ? 0.321 8.817 -7.833 1.00 93.38 71 LYS A O 1
ATOM 591 N N . GLN A 1 72 ? 0.552 9.883 -9.809 1.00 88.44 72 GLN A N 1
ATOM 592 C CA . GLN A 1 72 ? 1.942 9.477 -10.043 1.00 88.44 72 GLN A CA 1
ATOM 593 C C . GLN A 1 72 ? 2.866 10.114 -9.005 1.00 88.44 72 GLN A C 1
ATOM 595 O O . GLN A 1 72 ? 3.539 9.387 -8.291 1.00 88.44 72 GLN A O 1
ATOM 600 N N . ALA A 1 73 ? 2.770 11.424 -8.774 1.00 92.00 73 ALA A N 1
ATOM 601 C CA . ALA A 1 73 ? 3.551 12.118 -7.751 1.00 92.00 73 ALA A CA 1
ATOM 602 C C . ALA A 1 73 ? 3.321 11.548 -6.337 1.00 92.00 73 ALA A C 1
ATOM 604 O O . ALA A 1 73 ? 4.265 11.368 -5.567 1.00 92.00 73 ALA A O 1
ATOM 605 N N . GLN A 1 74 ? 2.074 11.203 -5.983 1.00 87.44 74 GLN A N 1
ATOM 606 C CA . GLN A 1 74 ? 1.789 10.507 -4.722 1.00 87.44 74 GLN A CA 1
ATOM 607 C C . GLN A 1 74 ? 2.385 9.102 -4.678 1.00 87.44 74 GLN A C 1
ATOM 609 O O . GLN A 1 74 ? 2.795 8.653 -3.608 1.00 87.44 74 GLN A O 1
ATOM 614 N N . LYS A 1 75 ? 2.381 8.375 -5.797 1.00 86.94 75 LYS A N 1
ATOM 615 C CA . LYS A 1 75 ? 2.978 7.045 -5.877 1.00 86.94 75 LYS A CA 1
ATOM 616 C C . LYS A 1 75 ? 4.484 7.157 -5.696 1.00 86.94 75 LYS A C 1
ATOM 618 O O . LYS A 1 75 ? 4.968 6.561 -4.745 1.00 86.94 75 LYS A O 1
ATOM 623 N N . ASP A 1 76 ? 5.153 7.989 -6.485 1.00 81.00 76 ASP A N 1
ATOM 624 C CA . ASP A 1 76 ? 6.600 8.219 -6.459 1.00 81.00 76 ASP A CA 1
ATOM 625 C C . ASP A 1 76 ? 7.073 8.684 -5.073 1.00 81.00 76 ASP A C 1
ATOM 627 O O . ASP A 1 76 ? 8.051 8.168 -4.538 1.00 81.00 76 ASP A O 1
ATOM 631 N N . GLY A 1 77 ? 6.320 9.570 -4.410 1.00 78.81 77 GLY A N 1
ATOM 632 C CA . GLY A 1 77 ? 6.604 9.977 -3.029 1.00 78.81 77 GLY A CA 1
ATOM 633 C C . GLY A 1 77 ? 6.406 8.870 -1.980 1.00 78.81 77 GLY A C 1
ATOM 634 O O . GLY A 1 77 ? 7.003 8.922 -0.906 1.00 78.81 77 GLY A O 1
ATOM 635 N N . ASN A 1 78 ? 5.580 7.860 -2.268 1.00 78.31 78 ASN A N 1
ATOM 636 C CA . ASN A 1 78 ? 5.406 6.671 -1.428 1.00 78.31 78 ASN A CA 1
ATOM 637 C C . ASN A 1 78 ? 6.312 5.498 -1.858 1.00 78.31 78 ASN A C 1
ATOM 639 O O . ASN A 1 78 ? 6.231 4.435 -1.233 1.00 78.31 78 ASN A O 1
ATOM 643 N N . GLU A 1 79 ? 7.128 5.633 -2.909 1.00 79.44 79 GLU A N 1
ATOM 644 C CA . GLU A 1 79 ? 8.039 4.571 -3.328 1.00 79.44 79 GLU A CA 1
ATOM 645 C C . GLU A 1 79 ? 9.184 4.405 -2.317 1.00 79.44 79 GLU A C 1
ATOM 647 O O . GLU A 1 79 ? 9.780 5.364 -1.815 1.00 79.44 79 GLU A O 1
ATOM 652 N N . ASP A 1 80 ? 9.481 3.146 -1.984 1.00 74.38 80 ASP A N 1
ATOM 653 C CA . ASP A 1 80 ? 10.594 2.808 -1.103 1.00 74.38 80 ASP A CA 1
ATOM 654 C C . ASP A 1 80 ? 11.901 3.018 -1.886 1.00 74.38 80 ASP A C 1
ATOM 656 O O . ASP A 1 80 ? 12.325 2.159 -2.661 1.00 74.38 80 ASP A O 1
ATOM 660 N N . GLY A 1 81 ? 12.512 4.193 -1.710 1.00 80.06 81 GLY A N 1
ATOM 661 C CA . GLY A 1 81 ? 13.813 4.532 -2.289 1.00 80.06 81 GLY A CA 1
ATOM 662 C C . GLY A 1 81 ? 14.963 3.654 -1.774 1.00 80.06 81 GLY A C 1
ATOM 663 O O . GLY A 1 81 ? 14.775 2.691 -1.025 1.00 80.06 81 GLY A O 1
ATOM 664 N N . SER A 1 82 ? 16.196 3.987 -2.167 1.00 82.88 82 SER A N 1
ATOM 665 C CA . SER A 1 82 ? 17.380 3.283 -1.666 1.00 82.88 82 SER A CA 1
ATOM 666 C C . SER A 1 82 ? 17.491 3.389 -0.140 1.00 82.88 82 SER A C 1
ATOM 668 O O . SER A 1 82 ? 17.100 4.380 0.479 1.00 82.88 82 SER A O 1
ATOM 670 N N . PHE A 1 83 ? 18.027 2.339 0.483 1.00 88.12 83 PHE A N 1
ATOM 671 C CA . PHE A 1 83 ? 18.281 2.342 1.919 1.00 88.12 83 PHE A CA 1
ATOM 672 C C . PHE A 1 83 ? 19.274 3.457 2.270 1.00 88.12 83 PHE A C 1
ATOM 674 O O . PHE A 1 83 ? 20.400 3.449 1.775 1.00 88.12 83 PHE A O 1
ATOM 681 N N . SER A 1 84 ? 18.847 4.385 3.127 1.00 88.62 84 SER A N 1
ATOM 682 C CA . SER A 1 84 ? 19.678 5.486 3.621 1.00 88.62 84 SER A CA 1
ATOM 683 C C . SER A 1 84 ? 20.250 5.157 5.002 1.00 88.62 84 SER A C 1
ATOM 685 O O . SER A 1 84 ? 21.437 4.870 5.141 1.00 88.62 84 SER A O 1
ATOM 687 N N . ASN A 1 85 ? 19.399 5.116 6.029 1.00 92.12 85 ASN A N 1
ATOM 688 C CA . ASN A 1 85 ? 19.783 4.780 7.396 1.00 92.12 85 ASN A CA 1
ATOM 689 C C . ASN A 1 85 ? 18.693 3.939 8.088 1.00 92.12 85 ASN A C 1
ATOM 691 O O . ASN A 1 85 ? 17.552 3.830 7.627 1.00 92.12 85 ASN A O 1
ATOM 695 N N . TYR A 1 86 ? 19.048 3.315 9.214 1.00 89.81 86 TYR A N 1
ATOM 696 C CA . TYR A 1 86 ? 18.108 2.479 9.966 1.00 89.81 86 TYR A CA 1
ATOM 697 C C . TYR A 1 86 ? 16.973 3.290 10.604 1.00 89.81 86 TYR A C 1
ATOM 699 O O . TYR A 1 86 ? 15.861 2.777 10.721 1.00 89.81 86 TYR A O 1
ATOM 707 N N . GLN A 1 87 ? 17.234 4.551 10.965 1.00 92.50 87 GLN A N 1
ATOM 708 C CA . GLN A 1 87 ? 16.252 5.415 11.616 1.00 92.50 87 GLN A CA 1
ATOM 709 C C . GLN A 1 87 ? 15.120 5.832 10.668 1.00 92.50 87 GLN A C 1
ATOM 711 O O . GLN A 1 87 ? 13.953 5.699 11.030 1.00 92.50 87 GLN A O 1
ATOM 716 N N . ASP A 1 88 ? 15.434 6.261 9.442 1.00 89.81 88 ASP A N 1
ATOM 717 C CA . ASP A 1 88 ? 14.439 6.595 8.414 1.00 89.81 88 ASP A CA 1
ATOM 718 C C . ASP A 1 88 ? 13.609 5.360 8.054 1.00 89.81 88 ASP A C 1
ATOM 720 O O . ASP A 1 88 ? 12.381 5.409 8.021 1.00 89.81 88 ASP A O 1
ATOM 724 N N . HIS A 1 89 ? 14.250 4.198 7.893 1.00 85.81 89 HIS A N 1
ATOM 725 C CA . HIS A 1 89 ? 13.530 2.952 7.632 1.00 85.81 89 HIS A CA 1
ATOM 726 C C . HIS A 1 89 ? 12.581 2.567 8.788 1.00 85.81 89 HIS A C 1
ATOM 728 O O . HIS A 1 89 ? 11.456 2.116 8.547 1.00 85.81 89 HIS A O 1
ATOM 734 N N . ALA A 1 90 ? 12.997 2.760 10.046 1.00 89.81 90 ALA A N 1
ATOM 735 C CA . ALA A 1 90 ? 12.144 2.537 11.214 1.00 89.81 90 ALA A CA 1
ATOM 736 C C . ALA A 1 90 ? 10.960 3.516 11.252 1.00 89.81 90 ALA A C 1
ATOM 738 O O . ALA A 1 90 ? 9.821 3.089 11.452 1.00 89.81 90 ALA A O 1
ATOM 739 N N . TRP A 1 91 ? 11.206 4.799 10.982 1.00 89.75 91 TRP A N 1
ATOM 740 C CA . TRP A 1 91 ? 10.178 5.838 10.924 1.00 89.75 91 TRP A CA 1
ATOM 741 C C . TRP A 1 91 ? 9.154 5.588 9.805 1.00 89.75 91 TRP A C 1
ATOM 743 O O . TRP A 1 91 ? 7.946 5.612 10.046 1.00 89.75 91 TRP A O 1
ATOM 753 N N . ARG A 1 92 ? 9.606 5.223 8.599 1.00 87.94 92 ARG A N 1
ATOM 754 C CA . ARG A 1 92 ? 8.723 4.826 7.486 1.00 87.94 92 ARG A CA 1
ATOM 755 C C . ARG A 1 92 ? 7.850 3.629 7.851 1.00 87.94 92 ARG A C 1
ATOM 757 O O . ARG A 1 92 ? 6.644 3.633 7.586 1.00 87.94 92 ARG A O 1
ATOM 764 N N . ARG A 1 93 ? 8.434 2.607 8.489 1.00 86.75 93 ARG A N 1
ATOM 765 C CA . ARG A 1 93 ? 7.685 1.433 8.965 1.00 86.75 93 ARG A CA 1
ATOM 766 C C . ARG A 1 93 ? 6.652 1.824 10.019 1.00 86.75 93 ARG A C 1
ATOM 768 O O . ARG A 1 93 ? 5.517 1.361 9.936 1.00 86.75 93 ARG A O 1
ATOM 775 N N . TYR A 1 94 ? 7.011 2.691 10.961 1.00 89.81 94 TYR A N 1
ATOM 776 C CA . TYR A 1 94 ? 6.089 3.220 11.962 1.00 89.81 94 TYR A CA 1
ATOM 777 C C . TYR A 1 94 ? 4.903 3.949 11.312 1.00 89.81 94 TYR A C 1
ATOM 779 O O . TYR A 1 94 ? 3.754 3.597 11.573 1.00 89.81 94 TYR A O 1
ATOM 787 N N . ASN A 1 95 ? 5.152 4.853 10.362 1.00 91.00 95 ASN A N 1
ATOM 788 C CA . ASN A 1 95 ? 4.092 5.563 9.638 1.00 91.00 95 ASN A CA 1
ATOM 789 C C . ASN A 1 95 ? 3.185 4.622 8.833 1.00 91.00 95 ASN A C 1
ATOM 791 O O . ASN A 1 95 ? 1.966 4.791 8.794 1.00 91.00 95 ASN A O 1
ATOM 795 N N . LYS A 1 96 ? 3.752 3.587 8.208 1.00 87.19 96 LYS A N 1
ATOM 796 C CA . LYS A 1 96 ? 2.971 2.546 7.525 1.00 87.19 96 LYS A CA 1
ATOM 797 C C . LYS A 1 96 ? 2.097 1.763 8.505 1.00 87.19 96 LYS A C 1
ATOM 799 O O . LYS A 1 96 ? 0.944 1.448 8.200 1.00 87.19 96 LYS A O 1
ATOM 804 N N . ASN A 1 97 ? 2.629 1.478 9.688 1.00 87.94 97 ASN A N 1
ATOM 805 C CA . ASN A 1 97 ? 1.896 0.818 10.755 1.00 87.94 97 ASN A CA 1
ATOM 806 C C . ASN A 1 97 ? 0.739 1.689 11.260 1.00 87.94 97 ASN A C 1
ATOM 808 O O . ASN A 1 97 ? -0.353 1.152 11.402 1.00 87.94 97 ASN A O 1
ATOM 812 N N . LEU A 1 98 ? 0.922 3.005 11.402 1.00 90.44 98 LEU A N 1
ATOM 813 C CA . LEU A 1 98 ? -0.159 3.939 11.748 1.00 90.44 98 LEU A CA 1
ATOM 814 C C . LEU A 1 98 ? -1.281 3.958 10.703 1.00 90.44 98 LEU A C 1
ATOM 816 O O . LEU A 1 98 ? -2.455 3.892 11.049 1.00 90.44 98 LEU A O 1
ATOM 820 N N . ARG A 1 99 ? -0.931 3.983 9.410 1.00 88.81 99 ARG A N 1
ATOM 821 C CA . ARG A 1 99 ? -1.916 3.974 8.309 1.00 88.81 99 ARG A CA 1
ATOM 822 C C . ARG A 1 99 ? -2.723 2.675 8.241 1.00 88.81 99 ARG A C 1
ATOM 824 O O . ARG A 1 99 ? -3.826 2.662 7.701 1.00 88.81 99 ARG A O 1
ATOM 831 N N . THR A 1 100 ? -2.160 1.569 8.727 1.00 86.62 100 THR A N 1
ATOM 832 C CA . THR A 1 100 ? -2.794 0.243 8.662 1.00 86.62 100 THR A CA 1
ATOM 833 C C . THR A 1 100 ? -3.567 -0.119 9.924 1.00 86.62 100 THR A C 1
ATOM 835 O O . THR A 1 100 ? -4.540 -0.868 9.831 1.00 86.62 100 THR A O 1
ATOM 838 N N . THR A 1 101 ? -3.178 0.402 11.089 1.00 87.00 101 THR A N 1
ATOM 839 C CA . THR A 1 101 ? -3.925 0.222 12.337 1.00 87.00 101 THR A CA 1
ATOM 840 C C . THR A 1 101 ? -5.165 1.095 12.338 1.00 87.00 101 THR A C 1
ATOM 842 O O . THR A 1 101 ? -5.072 2.313 12.451 1.00 87.00 101 THR A O 1
ATOM 845 N N . LYS A 1 102 ? -6.334 0.465 12.238 1.00 88.12 102 LYS A N 1
ATOM 846 C CA . LYS A 1 102 ? -7.612 1.149 12.424 1.00 88.12 102 LYS A CA 1
ATOM 847 C C . LYS A 1 102 ? -8.014 1.061 13.901 1.00 88.12 102 LYS A C 1
ATOM 849 O O . LYS A 1 102 ? -8.029 -0.056 14.420 1.00 88.12 102 LYS A O 1
ATOM 854 N N . PRO A 1 103 ? -8.313 2.185 14.573 1.00 90.19 103 PRO A N 1
ATOM 855 C CA . PRO A 1 103 ? -8.805 2.166 15.946 1.00 90.19 103 PRO A CA 1
ATOM 856 C C . PRO A 1 103 ? -10.242 1.633 16.004 1.00 90.19 103 PRO A C 1
ATOM 858 O O . PRO A 1 103 ? -11.043 1.886 15.103 1.00 90.19 103 PRO A O 1
ATOM 861 N N . ASP A 1 104 ? -10.572 0.914 17.077 1.00 87.25 104 ASP A N 1
ATOM 862 C CA . ASP A 1 104 ? -11.944 0.508 17.384 1.00 87.25 104 ASP A CA 1
ATOM 863 C C . ASP A 1 104 ? -12.634 1.618 18.188 1.00 87.25 104 ASP A C 1
ATOM 865 O O . ASP A 1 104 ? -12.412 1.778 19.390 1.00 87.25 104 ASP A O 1
ATOM 869 N N . LEU A 1 105 ? -13.451 2.414 17.496 1.00 88.56 105 LEU A N 1
ATOM 870 C CA . LEU A 1 105 ? -14.142 3.564 18.081 1.00 88.56 105 LEU A CA 1
ATOM 871 C C . LEU A 1 105 ? -15.215 3.152 19.095 1.00 88.56 105 LEU A C 1
ATOM 873 O O . LEU A 1 105 ? -15.473 3.888 20.042 1.00 88.56 105 LEU A O 1
ATOM 877 N N . ILE A 1 106 ? -15.831 1.980 18.924 1.00 88.56 106 ILE A N 1
ATOM 878 C CA . ILE A 1 106 ? -16.908 1.516 19.804 1.00 88.56 106 ILE A CA 1
ATOM 879 C C . ILE A 1 106 ? -16.316 1.110 21.152 1.00 88.56 106 ILE A C 1
ATOM 881 O O . ILE A 1 106 ? -16.805 1.546 22.192 1.00 88.56 106 ILE A O 1
ATOM 885 N N . ALA A 1 107 ? -15.242 0.315 21.143 1.00 85.44 107 ALA A N 1
ATOM 886 C CA . ALA A 1 107 ? -14.549 -0.076 22.369 1.00 85.44 107 ALA A CA 1
ATOM 887 C C . ALA A 1 107 ? -14.002 1.146 23.126 1.00 85.44 107 ALA A C 1
ATOM 889 O O . ALA A 1 107 ? -14.163 1.238 24.343 1.00 85.44 107 ALA A O 1
ATOM 890 N N . TYR A 1 108 ? -13.429 2.112 22.400 1.00 89.25 108 TYR A N 1
ATOM 891 C CA . TYR A 1 108 ? -12.950 3.366 22.980 1.00 89.25 108 TYR A CA 1
ATOM 892 C C . TYR A 1 108 ? -14.082 4.189 23.611 1.00 89.25 108 TYR A C 1
ATOM 894 O O . TYR A 1 108 ? -13.957 4.633 24.750 1.00 89.25 108 TYR A O 1
ATOM 902 N N . ASN A 1 109 ? -15.212 4.351 22.915 1.00 90.00 109 ASN A N 1
ATOM 903 C CA . ASN A 1 109 ? -16.354 5.094 23.445 1.00 90.00 109 ASN A CA 1
ATOM 904 C C . ASN A 1 109 ? -16.940 4.431 24.698 1.00 90.00 109 ASN A C 1
ATOM 906 O O . ASN A 1 109 ? -17.261 5.144 25.640 1.00 90.00 109 ASN A O 1
ATOM 910 N N . LYS A 1 110 ? -17.001 3.093 24.772 1.00 85.44 110 LYS A N 1
ATOM 911 C CA . LYS A 1 110 ? -17.424 2.375 25.994 1.00 85.44 110 LYS A CA 1
ATOM 912 C C . LYS A 1 110 ? -16.495 2.644 27.177 1.00 85.44 110 LYS A C 1
ATOM 914 O O . LYS A 1 110 ? -16.962 2.930 28.276 1.00 85.44 110 LYS A O 1
ATOM 919 N N . GLN A 1 111 ? -15.181 2.581 26.954 1.00 85.12 111 GLN A N 1
ATOM 920 C CA . GLN A 1 111 ? -14.193 2.919 27.986 1.00 85.12 111 GLN A CA 1
ATOM 921 C C . GLN A 1 111 ? -14.357 4.377 28.432 1.00 85.12 111 GLN A C 1
ATOM 923 O O . GLN A 1 111 ? -14.360 4.664 29.628 1.00 85.12 111 GLN A O 1
ATOM 928 N N . LYS A 1 112 ? -14.605 5.282 27.483 1.00 88.06 112 LYS A N 1
ATOM 929 C CA . LYS A 1 112 ? -14.853 6.698 27.751 1.00 88.06 112 LYS A CA 1
ATOM 930 C C . LYS A 1 112 ? -16.140 6.954 28.544 1.00 88.06 112 LYS A C 1
ATOM 932 O O . LYS A 1 112 ? -16.108 7.754 29.472 1.00 88.06 112 LYS A O 1
ATOM 937 N N . GLU A 1 113 ? -17.243 6.279 28.223 1.00 85.12 113 GLU A N 1
ATOM 938 C CA . GLU A 1 113 ? -18.489 6.345 29.003 1.00 85.12 113 GLU A CA 1
ATOM 939 C C . GLU A 1 113 ? -18.244 5.920 30.455 1.00 85.12 113 GLU A C 1
ATOM 941 O O . GLU A 1 113 ? -18.614 6.645 31.376 1.00 85.12 113 GLU A O 1
ATOM 946 N N . SER A 1 114 ? -17.548 4.793 30.653 1.00 83.88 114 SER A N 1
ATOM 947 C CA . SER A 1 114 ? -17.260 4.260 31.991 1.00 83.88 114 SER A CA 1
ATOM 948 C C . SER A 1 114 ? -16.354 5.173 32.822 1.00 83.88 114 SER A C 1
ATOM 950 O O . SER A 1 114 ? -16.609 5.386 34.004 1.00 83.88 114 SER A O 1
ATOM 952 N N . ALA A 1 115 ? -15.342 5.769 32.191 1.00 85.38 115 ALA A N 1
ATOM 953 C CA . ALA A 1 115 ? -14.422 6.711 32.815 1.00 85.38 115 ALA A CA 1
ATOM 954 C C . ALA A 1 115 ? -15.125 8.003 33.251 1.00 85.38 115 ALA A C 1
ATOM 956 O O . ALA A 1 115 ? -14.889 8.520 34.339 1.00 85.38 115 ALA A O 1
ATOM 957 N N . LEU A 1 116 ? -16.027 8.520 32.418 1.00 83.25 116 LEU A N 1
ATOM 958 C CA . LEU A 1 116 ? -16.749 9.757 32.708 1.00 83.25 116 LEU A CA 1
ATOM 959 C C . LEU A 1 116 ? -18.000 9.540 33.581 1.00 83.25 116 LEU A C 1
ATOM 961 O O . LEU A 1 116 ? -18.688 10.509 33.892 1.00 83.25 116 LEU A O 1
ATOM 965 N N . GLY A 1 117 ? -18.308 8.297 33.976 1.00 79.81 117 GLY A N 1
ATOM 966 C CA . GLY A 1 117 ? -19.496 7.965 34.774 1.00 79.81 117 GLY A CA 1
ATOM 967 C C . GLY A 1 117 ? -20.819 8.161 34.024 1.00 79.81 117 GLY A C 1
ATOM 968 O O . GLY A 1 117 ? -21.865 8.353 34.640 1.00 79.81 117 GLY A O 1
ATOM 969 N N . LEU A 1 118 ? -20.772 8.154 32.692 1.00 83.19 118 LEU A N 1
ATOM 970 C CA . LEU A 1 118 ? -21.924 8.353 31.823 1.00 83.19 118 LEU A CA 1
ATOM 971 C C . LEU A 1 118 ? -22.750 7.059 31.718 1.00 83.19 118 LEU A C 1
ATOM 973 O O . LEU A 1 118 ? -22.205 5.956 31.755 1.00 83.19 118 LEU A O 1
ATOM 977 N N . ALA A 1 119 ? -24.073 7.192 31.577 1.00 78.75 119 ALA A N 1
ATOM 978 C CA . ALA A 1 119 ? -24.956 6.037 31.424 1.00 78.75 119 ALA A CA 1
ATOM 979 C C . ALA A 1 119 ? -24.582 5.224 30.165 1.00 78.75 119 ALA A C 1
ATOM 981 O O . ALA A 1 119 ? -24.308 5.823 29.121 1.00 78.75 119 ALA A O 1
ATOM 982 N N . PRO A 1 120 ? -24.581 3.881 30.236 1.00 77.62 120 PRO A N 1
ATOM 983 C CA . PRO A 1 120 ? -24.151 3.035 29.128 1.00 77.62 120 PRO A CA 1
ATOM 984 C C . PRO A 1 120 ? -25.032 3.248 27.889 1.00 77.62 120 PRO A C 1
ATOM 986 O O . PRO A 1 120 ? -26.258 3.193 27.982 1.00 77.62 120 PRO A O 1
ATOM 989 N N . GLY A 1 121 ? -24.408 3.454 26.725 1.00 75.44 121 GLY A N 1
ATOM 990 C CA . GLY A 1 121 ? -25.112 3.638 25.445 1.00 75.44 121 GLY A CA 1
ATOM 991 C C . GLY A 1 121 ? -25.374 5.093 25.035 1.00 75.44 121 GLY A C 1
ATOM 992 O O . GLY A 1 121 ? -26.177 5.338 24.139 1.00 75.44 121 GLY A O 1
ATOM 993 N N . THR A 1 122 ? -24.710 6.063 25.668 1.00 80.31 122 THR A N 1
ATOM 994 C CA . THR A 1 122 ? -24.822 7.497 25.328 1.00 80.31 122 THR A CA 1
ATOM 995 C C . THR A 1 122 ? -23.892 7.942 24.186 1.00 80.31 122 THR A C 1
ATOM 997 O O . THR A 1 122 ? -24.271 8.756 23.348 1.00 80.31 122 THR A O 1
ATOM 1000 N N . LEU A 1 123 ? -22.692 7.370 24.086 1.00 79.06 123 LEU A N 1
ATOM 1001 C CA . LEU A 1 123 ? -21.702 7.572 23.016 1.00 79.06 123 LEU A CA 1
ATOM 1002 C C . LEU A 1 123 ? -21.642 6.394 22.029 1.00 79.06 123 LEU A C 1
ATOM 1004 O O . LEU A 1 123 ? -21.031 6.509 20.961 1.00 79.06 123 LEU A O 1
ATOM 1008 N N . VAL A 1 124 ? -22.233 5.252 22.378 1.00 77.31 124 VAL A N 1
ATOM 1009 C CA . VAL A 1 124 ? -22.338 4.076 21.509 1.00 77.31 124 VAL A CA 1
ATOM 1010 C C . VAL A 1 124 ? -23.758 3.973 20.945 1.00 77.31 124 VAL A C 1
ATOM 1012 O O . VAL A 1 124 ? -24.698 3.839 21.724 1.00 77.31 124 VAL A O 1
ATOM 1015 N N . PRO A 1 125 ? -23.945 3.974 19.610 1.00 74.19 125 PRO A N 1
ATOM 1016 C CA . PRO A 1 125 ? -25.265 3.821 19.008 1.00 74.19 125 PRO A CA 1
ATOM 1017 C C . PRO A 1 125 ? -25.950 2.529 19.469 1.00 74.19 125 PRO A C 1
ATOM 1019 O O . PRO A 1 125 ? -25.347 1.452 19.416 1.00 74.19 125 PRO A O 1
ATOM 1022 N N . ALA A 1 126 ? -27.218 2.628 19.874 1.00 61.44 126 ALA A N 1
ATOM 1023 C CA . ALA A 1 126 ? -28.058 1.484 20.218 1.00 61.44 126 ALA A CA 1
ATOM 1024 C C . ALA A 1 126 ? -28.196 0.555 18.994 1.00 61.44 126 ALA A C 1
ATOM 1026 O O . ALA A 1 126 ? -28.950 0.835 18.068 1.00 61.44 126 ALA A O 1
ATOM 1027 N N . GLY A 1 127 ? -27.395 -0.513 18.952 1.00 64.81 127 GLY A N 1
ATOM 1028 C CA . GLY A 1 127 ? -27.289 -1.434 17.812 1.00 64.81 127 GLY A CA 1
ATOM 1029 C C . GLY A 1 127 ? -25.853 -1.782 17.404 1.00 64.81 127 GLY A C 1
ATOM 1030 O O . GLY A 1 127 ? -25.646 -2.747 16.674 1.00 64.81 127 GLY A O 1
ATOM 1031 N N . ALA A 1 128 ? -24.849 -1.054 17.902 1.00 61.34 128 ALA A N 1
ATOM 1032 C CA . ALA A 1 128 ? -23.441 -1.389 17.704 1.00 61.34 128 ALA A CA 1
ATOM 1033 C C . ALA A 1 128 ? -23.023 -2.559 18.619 1.00 61.34 128 ALA A C 1
ATOM 1035 O O . ALA A 1 128 ? -22.544 -2.375 19.743 1.00 61.34 128 ALA A O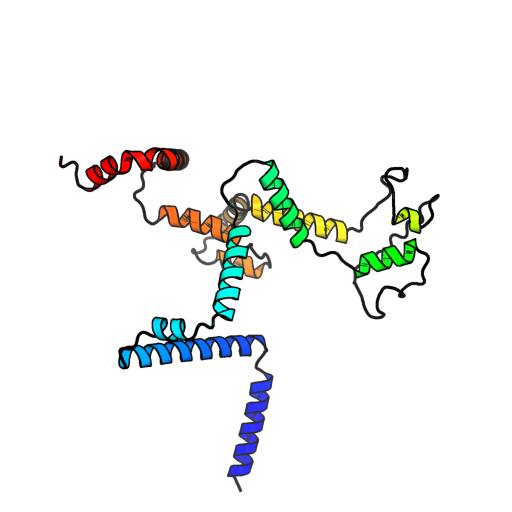 1
ATOM 1036 N N . THR A 1 129 ? -23.226 -3.786 18.143 1.00 54.84 129 THR A N 1
ATOM 1037 C CA . THR A 1 129 ? -22.785 -5.016 18.808 1.00 54.84 129 THR A CA 1
ATOM 1038 C C . THR A 1 129 ? -21.383 -5.390 18.328 1.00 54.84 129 THR A C 1
ATOM 1040 O O . THR A 1 129 ? -21.192 -5.940 17.250 1.00 54.84 129 THR A O 1
ATOM 1043 N N . ASN A 1 130 ? -20.376 -5.089 19.146 1.00 55.75 130 ASN A N 1
ATOM 1044 C CA . ASN A 1 130 ? -19.106 -5.804 19.062 1.00 55.75 130 ASN A CA 1
ATOM 1045 C C . ASN A 1 130 ? -19.206 -7.013 19.998 1.00 55.75 130 ASN A C 1
ATOM 1047 O O . ASN A 1 130 ? -19.384 -6.835 21.205 1.00 55.75 130 ASN A O 1
ATOM 1051 N N . ASP A 1 131 ? -19.089 -8.211 19.426 1.00 48.91 131 ASP A N 1
ATOM 1052 C CA . ASP A 1 131 ? -19.123 -9.539 20.069 1.00 48.91 131 ASP A CA 1
ATOM 1053 C C . ASP A 1 131 ? -17.852 -9.853 20.890 1.00 48.91 131 ASP A C 1
ATOM 1055 O O . ASP A 1 131 ? -17.384 -10.979 20.998 1.00 48.91 131 ASP A O 1
ATOM 1059 N N . SER A 1 132 ? -17.234 -8.823 21.458 1.00 50.41 132 SER A N 1
ATOM 1060 C CA . SER A 1 132 ? -16.031 -8.926 22.280 1.00 50.41 132 SER A CA 1
ATOM 1061 C C . SER A 1 132 ? -16.248 -8.125 23.555 1.00 50.41 132 SER A C 1
ATOM 1063 O O . SER A 1 132 ? -15.675 -7.060 23.787 1.00 50.41 132 SER A O 1
ATOM 1065 N N . LEU A 1 133 ? -17.163 -8.636 24.380 1.00 44.94 133 LEU A N 1
ATOM 1066 C CA . LEU A 1 133 ? -17.548 -8.041 25.650 1.00 44.94 133 LEU A CA 1
ATOM 1067 C C . LEU A 1 133 ? -17.014 -8.892 26.810 1.00 44.94 133 LEU A C 1
ATOM 1069 O O . LEU A 1 133 ? -17.722 -9.708 27.385 1.00 44.94 133 LEU A O 1
ATOM 1073 N N . ALA A 1 134 ? -15.757 -8.662 27.184 1.00 42.59 134 ALA A N 1
ATOM 1074 C CA . ALA A 1 134 ? -15.311 -8.896 28.552 1.00 42.59 134 ALA A CA 1
ATOM 1075 C C . ALA A 1 134 ? -15.117 -7.523 29.193 1.00 42.59 134 ALA A C 1
ATOM 1077 O O . ALA A 1 134 ? -14.102 -6.854 28.996 1.00 42.59 134 ALA A O 1
ATOM 1078 N N . ALA A 1 135 ? -16.143 -7.080 29.916 1.00 44.06 135 ALA A N 1
ATOM 1079 C CA . ALA A 1 135 ? -16.060 -5.938 30.806 1.00 44.06 135 ALA A CA 1
ATOM 1080 C C . ALA A 1 135 ? -15.102 -6.284 31.956 1.00 44.06 135 ALA A C 1
ATOM 1082 O O . ALA A 1 135 ? -15.519 -6.738 33.016 1.00 44.06 135 ALA A O 1
ATOM 1083 N N . ALA A 1 136 ? -13.802 -6.072 31.755 1.00 41.06 136 ALA A N 1
ATOM 1084 C CA . ALA A 1 136 ? -12.857 -5.972 32.857 1.00 41.06 136 ALA A CA 1
ATOM 1085 C C . ALA A 1 136 ? -13.024 -4.585 33.493 1.00 41.06 136 ALA A C 1
ATOM 1087 O O . ALA A 1 136 ? -12.197 -3.692 33.323 1.00 41.06 136 ALA A O 1
ATOM 1088 N N . GLY A 1 137 ? -14.147 -4.396 34.190 1.00 43.59 137 GLY A N 1
ATOM 1089 C CA . GLY A 1 137 ? -14.341 -3.288 35.113 1.00 43.59 137 GLY A CA 1
ATOM 1090 C C . GLY A 1 137 ? -13.399 -3.474 36.294 1.00 43.59 137 GLY A C 1
ATOM 1091 O O . GLY A 1 137 ? -13.794 -3.995 37.330 1.00 43.59 137 GLY A O 1
ATOM 1092 N N . SER A 1 138 ? -12.133 -3.100 36.125 1.00 48.09 138 SER A N 1
ATOM 1093 C CA . SER A 1 138 ? -11.241 -2.915 37.260 1.00 48.09 138 SER A CA 1
ATOM 1094 C C . SER A 1 138 ? -11.548 -1.537 37.823 1.00 48.09 138 SER A C 1
ATOM 1096 O O . SER A 1 138 ? -11.039 -0.531 37.333 1.00 48.09 138 SER A O 1
ATOM 1098 N N . SER A 1 139 ? -12.439 -1.482 38.810 1.00 47.78 139 SER A N 1
ATOM 1099 C CA . SER A 1 139 ? -12.584 -0.319 39.679 1.00 47.78 139 SER A CA 1
ATOM 1100 C C . SER A 1 139 ? -11.244 -0.101 40.388 1.00 47.78 139 SER A C 1
ATOM 1102 O O . SER A 1 139 ? -10.977 -0.709 41.426 1.00 47.78 139 SER A O 1
ATOM 1104 N N . LYS A 1 140 ? -10.351 0.688 39.784 1.00 56.94 140 LYS A N 1
ATOM 1105 C CA . LYS A 1 140 ? -9.050 0.997 40.376 1.00 56.94 140 LYS A CA 1
ATOM 1106 C C . LYS A 1 140 ? -9.244 2.003 41.496 1.00 56.94 140 LYS A C 1
ATOM 1108 O O . LYS A 1 140 ? -9.784 3.088 41.302 1.00 56.94 140 LYS A O 1
ATOM 1113 N N . SER A 1 141 ? -8.798 1.613 42.680 1.00 53.53 141 SER A N 1
ATOM 1114 C CA . SER A 1 141 ? -8.833 2.426 43.885 1.00 53.53 141 SER A CA 1
ATOM 1115 C C . SER A 1 141 ? -7.951 3.669 43.736 1.00 53.53 141 SER A C 1
ATOM 1117 O O . SER A 1 141 ? -6.745 3.538 43.531 1.00 53.53 141 SER A O 1
ATOM 1119 N N . GLY A 1 142 ? -8.536 4.856 43.910 1.00 61.72 142 GLY A N 1
ATOM 1120 C CA . GLY A 1 142 ? -7.798 6.085 44.233 1.00 61.72 142 GLY A CA 1
ATOM 1121 C C . GLY A 1 142 ? -7.753 7.182 43.165 1.00 61.72 142 GLY A C 1
ATOM 1122 O O . GLY A 1 142 ? -7.264 8.263 43.477 1.00 61.72 142 GLY A O 1
ATOM 1123 N N . LEU A 1 143 ? -8.276 6.963 41.952 1.00 65.62 143 LEU A N 1
ATOM 1124 C CA . LEU A 1 143 ? -8.370 7.991 40.901 1.00 65.62 143 LEU A CA 1
ATOM 1125 C C . LEU A 1 143 ? -9.817 8.161 40.423 1.00 65.62 143 LEU A C 1
ATOM 1127 O O . LEU A 1 143 ? -10.597 7.207 40.440 1.00 65.62 143 LEU A O 1
ATOM 1131 N N . SER A 1 144 ? -10.177 9.377 39.996 1.00 73.31 144 SER A N 1
ATOM 1132 C CA . SER A 1 144 ? -11.438 9.603 39.282 1.00 73.31 144 SER A CA 1
ATOM 1133 C C . SER A 1 144 ? -11.398 8.828 37.957 1.00 73.31 144 SER A C 1
ATOM 1135 O O . SER A 1 144 ? -10.331 8.657 37.365 1.00 73.31 144 SER A O 1
ATOM 1137 N N . GLY A 1 145 ? -12.544 8.346 37.470 1.00 75.56 145 GLY A N 1
ATOM 1138 C CA . GLY A 1 145 ? -12.572 7.617 36.196 1.00 75.56 145 GLY A CA 1
ATOM 1139 C C . GLY A 1 145 ? -12.055 8.465 35.022 1.00 75.56 145 GLY A C 1
ATOM 1140 O O . GLY A 1 145 ? -11.419 7.932 34.116 1.00 75.56 145 GLY A O 1
ATOM 1141 N N . ALA A 1 146 ? -12.245 9.790 35.076 1.00 78.94 146 ALA A N 1
ATOM 1142 C CA . ALA A 1 146 ? -11.721 10.733 34.091 1.00 78.94 146 ALA A CA 1
ATOM 1143 C C . ALA A 1 146 ? -10.182 10.774 34.089 1.00 78.94 146 ALA A C 1
ATOM 1145 O O . ALA A 1 146 ? -9.581 10.701 33.016 1.00 78.94 146 ALA A O 1
ATOM 1146 N N . GLU A 1 147 ? -9.558 10.777 35.269 1.00 81.06 147 GLU A N 1
ATOM 1147 C CA . GLU A 1 147 ? -8.095 10.749 35.419 1.00 81.06 147 GLU A CA 1
ATOM 1148 C C . GLU A 1 147 ? -7.486 9.398 35.050 1.00 81.06 147 GLU A C 1
ATOM 1150 O O . GLU A 1 147 ? -6.333 9.334 34.622 1.00 81.06 147 GLU A O 1
ATOM 1155 N N . ASP A 1 148 ? -8.257 8.311 35.140 1.00 82.44 148 ASP A N 1
ATOM 1156 C CA . ASP A 1 148 ? -7.812 7.012 34.631 1.00 82.44 148 ASP A CA 1
ATOM 1157 C C . ASP A 1 148 ? -7.785 6.963 33.091 1.00 82.44 148 ASP A C 1
ATOM 1159 O O . ASP A 1 148 ? -6.933 6.278 32.518 1.00 82.44 148 ASP A O 1
ATOM 1163 N N . LEU A 1 149 ? -8.664 7.715 32.413 1.00 84.69 149 LEU A N 1
ATOM 1164 C CA . LEU A 1 149 ? -8.689 7.824 30.948 1.00 84.69 149 LEU A CA 1
ATOM 1165 C C . LEU A 1 149 ? -7.661 8.832 30.414 1.00 84.69 149 LEU A C 1
ATOM 1167 O O . LEU A 1 149 ? -7.025 8.577 29.390 1.00 84.69 149 LEU A O 1
ATOM 1171 N N . TYR A 1 150 ? -7.498 9.965 31.098 1.00 87.06 150 TYR A N 1
ATOM 1172 C CA . TYR A 1 150 ? -6.601 11.058 30.717 1.00 87.06 150 TYR A CA 1
ATOM 1173 C C . TYR A 1 150 ? -5.385 11.141 31.646 1.00 87.06 150 TYR A C 1
ATOM 1175 O O . TYR A 1 150 ? -5.119 12.162 32.274 1.00 87.06 150 TYR A O 1
ATOM 1183 N N . ARG A 1 151 ? -4.616 10.052 31.714 1.00 86.38 151 ARG A N 1
ATOM 1184 C CA . ARG A 1 151 ? -3.409 9.970 32.550 1.00 86.38 151 ARG A CA 1
ATOM 1185 C C . ARG A 1 151 ? -2.334 10.962 32.091 1.00 86.38 151 ARG A C 1
ATOM 1187 O O . ARG A 1 151 ? -1.956 10.965 30.917 1.00 86.38 151 ARG A O 1
ATOM 1194 N N . SER A 1 152 ? -1.799 11.747 33.026 1.00 84.75 152 SER A N 1
ATOM 1195 C CA . SER A 1 152 ? -0.616 12.594 32.816 1.00 84.75 152 SER A CA 1
ATOM 1196 C C . SER A 1 152 ? 0.675 11.857 33.195 1.00 84.75 152 SER A C 1
ATOM 1198 O O . SER A 1 152 ? 0.638 10.780 33.795 1.00 84.75 152 SER A O 1
ATOM 1200 N N . SER A 1 153 ? 1.835 12.441 32.883 1.00 88.38 153 SER A N 1
ATOM 1201 C CA . SER A 1 153 ? 3.151 11.907 33.269 1.00 88.38 153 SER A CA 1
ATOM 1202 C C . SER A 1 153 ? 3.343 11.751 34.783 1.00 88.38 153 SER A C 1
ATOM 1204 O O . SER A 1 153 ? 4.182 10.962 35.209 1.00 88.38 153 SER A O 1
ATOM 1206 N N . GLU A 1 154 ? 2.559 12.460 35.595 1.00 83.62 154 GLU A N 1
ATOM 1207 C CA . GLU A 1 154 ? 2.641 12.482 37.061 1.00 83.62 154 GLU A CA 1
ATOM 1208 C C . GLU A 1 154 ? 1.681 11.481 37.729 1.00 83.62 154 GLU A C 1
ATOM 1210 O O . GLU A 1 154 ? 1.680 11.328 38.951 1.00 83.62 154 GLU A O 1
ATOM 1215 N N . THR A 1 155 ? 0.847 10.786 36.949 1.00 80.44 155 THR A N 1
ATOM 1216 C CA . THR A 1 155 ? -0.139 9.844 37.490 1.00 80.44 155 THR A CA 1
ATOM 1217 C C . THR A 1 155 ? 0.547 8.526 37.881 1.00 80.44 155 THR A C 1
ATOM 1219 O O . THR A 1 155 ? 0.934 7.737 37.024 1.00 80.44 155 THR A O 1
ATOM 1222 N N . MET A 1 156 ? 0.681 8.261 39.188 1.00 76.06 156 MET A N 1
ATOM 1223 C CA . MET A 1 156 ? 1.467 7.146 39.765 1.00 76.06 156 MET A CA 1
ATOM 1224 C C . MET A 1 156 ? 0.909 5.727 39.491 1.00 76.06 156 MET A C 1
ATOM 1226 O O . MET A 1 156 ? 1.571 4.733 39.781 1.00 76.06 156 MET A O 1
ATOM 1230 N N . SER A 1 157 ? -0.293 5.584 38.920 1.00 76.00 157 SER A N 1
ATOM 1231 C CA . SER A 1 157 ? -0.834 4.262 38.551 1.00 76.00 157 SER A CA 1
ATOM 1232 C C . SER A 1 157 ? -0.182 3.757 37.258 1.00 76.00 157 SER A C 1
ATOM 1234 O O . SER A 1 157 ? -0.574 4.141 36.155 1.00 76.00 157 SER A O 1
ATOM 1236 N N . TYR A 1 158 ? 0.781 2.841 37.374 1.00 81.50 158 TYR A N 1
ATOM 1237 C CA . TYR A 1 158 ? 1.401 2.122 36.256 1.00 81.50 158 TYR A CA 1
ATOM 1238 C C . TYR A 1 158 ? 1.357 0.608 36.501 1.00 81.50 158 TYR A C 1
ATOM 1240 O O . TYR A 1 158 ? 1.571 0.151 37.616 1.00 81.50 158 TYR A O 1
ATOM 1248 N N . GLY A 1 159 ? 1.094 -0.179 35.452 1.00 82.25 159 GLY A N 1
ATOM 1249 C CA . GLY A 1 159 ? 1.091 -1.650 35.525 1.00 82.25 159 GLY A CA 1
ATOM 1250 C C . GLY A 1 159 ? -0.270 -2.310 35.778 1.00 82.25 159 GLY A C 1
ATOM 1251 O O . GLY A 1 159 ? -0.375 -3.529 35.707 1.00 82.25 159 GLY A O 1
ATOM 1252 N N . ASP A 1 160 ? -1.335 -1.533 35.977 1.00 83.06 160 ASP A N 1
ATOM 1253 C CA . ASP A 1 160 ? -2.661 -2.084 36.296 1.00 83.06 160 ASP A CA 1
ATOM 1254 C C . ASP A 1 160 ? -3.525 -2.427 35.058 1.00 83.06 160 ASP A C 1
ATOM 1256 O O . ASP A 1 160 ? -4.679 -2.838 35.194 1.00 83.06 160 ASP A O 1
ATOM 1260 N N . HIS A 1 161 ? -3.032 -2.197 33.833 1.00 84.94 161 HIS A N 1
ATOM 1261 C CA . HIS A 1 161 ? -3.778 -2.481 32.600 1.00 84.94 161 HIS A CA 1
ATOM 1262 C C . HIS A 1 161 ? -3.636 -3.954 32.201 1.00 84.94 161 HIS A C 1
ATOM 1264 O O . HIS A 1 161 ? -2.557 -4.404 31.818 1.00 84.94 161 HIS A O 1
ATOM 1270 N N . LYS A 1 162 ? -4.750 -4.687 32.251 1.00 87.81 162 LYS A N 1
ATOM 1271 C CA . LYS A 1 162 ? -4.854 -6.077 31.799 1.00 87.81 162 LYS A CA 1
ATOM 1272 C C . LYS A 1 162 ? -5.697 -6.103 30.518 1.00 87.81 162 LYS A C 1
ATOM 1274 O O . LYS A 1 162 ? -6.922 -6.036 30.623 1.00 87.81 162 LYS A O 1
ATOM 1279 N N . PRO A 1 163 ? -5.076 -6.109 29.323 1.00 88.38 163 PRO A N 1
ATOM 1280 C CA . PRO A 1 163 ? -5.820 -6.142 28.067 1.00 88.38 163 PRO A CA 1
ATOM 1281 C C . PRO A 1 163 ? -6.637 -7.433 27.951 1.00 88.38 163 PRO A C 1
ATOM 1283 O O . PRO A 1 163 ? -6.273 -8.456 28.530 1.00 88.38 163 PRO A O 1
ATOM 1286 N N . SER A 1 164 ? -7.723 -7.393 27.178 1.00 90.44 164 SER A N 1
ATOM 1287 C CA . SER A 1 164 ? -8.451 -8.612 26.823 1.00 90.44 164 SER A CA 1
ATOM 1288 C C . SER A 1 164 ? -7.601 -9.511 25.923 1.00 90.44 164 SER A C 1
ATOM 1290 O O . SER A 1 164 ? -6.771 -9.023 25.152 1.00 90.44 164 SER A O 1
ATOM 1292 N N . ASP A 1 165 ? -7.845 -10.818 25.989 1.00 90.06 165 ASP A N 1
ATOM 1293 C CA . ASP A 1 165 ? -7.138 -11.814 25.176 1.00 90.06 165 ASP A CA 1
ATOM 1294 C C . ASP A 1 165 ? -7.276 -11.521 23.670 1.00 90.06 165 ASP A C 1
ATOM 1296 O O . ASP A 1 165 ? -6.287 -11.452 22.952 1.00 90.06 165 ASP A O 1
ATOM 1300 N N . ASP A 1 166 ? -8.474 -11.136 23.216 1.00 88.56 166 ASP A N 1
ATOM 1301 C CA . ASP A 1 166 ? -8.714 -10.689 21.834 1.00 88.56 166 ASP A CA 1
ATOM 1302 C C . ASP A 1 166 ? -7.872 -9.455 21.430 1.00 88.56 166 ASP A C 1
ATOM 1304 O O . ASP A 1 166 ? -7.419 -9.321 20.289 1.00 88.56 166 ASP A O 1
ATOM 1308 N N . ALA A 1 167 ? -7.617 -8.518 22.349 1.00 88.81 167 ALA A N 1
ATOM 1309 C CA . ALA A 1 167 ? -6.721 -7.396 22.064 1.00 88.81 167 ALA A CA 1
ATOM 1310 C C . ALA A 1 167 ? -5.264 -7.868 21.907 1.00 88.81 167 ALA A C 1
ATOM 1312 O O . ALA A 1 167 ? -4.555 -7.381 21.018 1.00 88.81 167 ALA A O 1
ATOM 1313 N N . VAL A 1 168 ? -4.833 -8.837 22.720 1.00 91.25 168 VAL A N 1
ATOM 1314 C CA . VAL A 1 168 ? -3.514 -9.475 22.603 1.00 91.25 168 VAL A CA 1
ATOM 1315 C C . VAL A 1 168 ? -3.405 -10.235 21.280 1.00 91.25 168 VAL A C 1
ATOM 1317 O O . VAL A 1 168 ? -2.435 -10.034 20.547 1.00 91.25 168 VAL A O 1
ATOM 1320 N N . ASP A 1 169 ? -4.424 -11.002 20.900 1.00 92.00 169 ASP A N 1
ATOM 1321 C CA . ASP A 1 169 ? -4.475 -11.753 19.644 1.00 92.00 169 ASP A CA 1
ATOM 1322 C C . ASP A 1 169 ? -4.407 -10.855 18.413 1.00 92.00 169 ASP A C 1
ATOM 1324 O O . ASP A 1 169 ? -3.702 -11.168 17.446 1.00 92.00 169 ASP A O 1
ATOM 1328 N N . ARG A 1 170 ? -5.070 -9.693 18.434 1.00 89.25 170 ARG A N 1
ATOM 1329 C CA . ARG A 1 170 ? -4.962 -8.696 17.356 1.00 89.25 170 ARG A CA 1
ATOM 1330 C C . ARG A 1 170 ? -3.529 -8.185 17.201 1.00 89.25 170 ARG A C 1
ATOM 1332 O O . ARG A 1 170 ? -3.046 -8.043 16.071 1.00 89.25 170 ARG A O 1
ATOM 1339 N N . VAL A 1 171 ? -2.828 -7.947 18.311 1.00 90.12 171 VAL A N 1
ATOM 1340 C CA . VAL A 1 171 ? -1.417 -7.530 18.304 1.00 90.12 171 VAL A CA 1
ATOM 1341 C C . VAL A 1 171 ? -0.517 -8.666 17.818 1.00 90.12 171 VAL A C 1
ATOM 1343 O O . VAL A 1 171 ? 0.275 -8.448 16.901 1.00 90.12 171 VAL A O 1
ATOM 1346 N N . MET A 1 172 ? -0.676 -9.881 18.346 1.00 90.00 172 MET A N 1
ATOM 1347 C CA . MET A 1 172 ? 0.101 -11.057 17.941 1.00 90.00 172 MET A CA 1
ATOM 1348 C C . MET A 1 172 ? -0.101 -11.386 16.463 1.00 90.00 172 MET A C 1
ATOM 1350 O O . MET A 1 172 ? 0.863 -11.596 15.729 1.00 90.00 172 MET A O 1
ATOM 1354 N N . SER A 1 173 ? -1.338 -11.324 15.979 1.00 89.88 173 SER A N 1
ATOM 1355 C CA . SER A 1 173 ? -1.672 -11.500 14.565 1.00 89.88 173 SER A CA 1
ATOM 1356 C C . SER A 1 173 ? -0.989 -10.454 13.685 1.00 89.88 173 SER A C 1
ATOM 1358 O O . SER A 1 173 ? -0.449 -10.784 12.624 1.00 89.88 173 SER A O 1
ATOM 1360 N N . LYS A 1 174 ? -0.957 -9.186 14.120 1.00 87.56 174 LYS A N 1
ATOM 1361 C CA . LYS A 1 174 ? -0.254 -8.115 13.403 1.00 87.56 174 LYS A CA 1
ATOM 1362 C C . LYS A 1 174 ? 1.259 -8.339 13.403 1.00 87.56 174 LYS A C 1
ATOM 1364 O O . LYS A 1 174 ? 1.872 -8.245 12.340 1.00 87.56 174 LYS A O 1
ATOM 1369 N N . ILE A 1 175 ? 1.849 -8.674 14.550 1.00 89.38 175 ILE A N 1
ATOM 1370 C CA . ILE A 1 175 ? 3.283 -8.961 14.681 1.00 89.38 175 ILE A CA 1
ATOM 1371 C C . ILE A 1 175 ? 3.664 -10.145 13.796 1.00 89.38 175 ILE A C 1
ATOM 1373 O O . ILE A 1 175 ? 4.614 -10.041 13.026 1.00 89.38 175 ILE A O 1
ATOM 1377 N N . ASN A 1 176 ? 2.888 -11.228 13.817 1.00 87.38 176 ASN A N 1
ATOM 1378 C CA . ASN A 1 176 ? 3.112 -12.398 12.974 1.00 87.38 176 ASN A CA 1
ATOM 1379 C C . ASN A 1 176 ? 2.993 -12.050 11.492 1.00 87.38 176 ASN A C 1
ATOM 1381 O O . ASN A 1 176 ? 3.834 -12.454 10.690 1.00 87.38 176 ASN A O 1
ATOM 1385 N N . LYS A 1 177 ? 2.009 -11.232 11.109 1.00 83.25 177 LYS A N 1
ATOM 1386 C CA . LYS A 1 177 ? 1.887 -10.738 9.735 1.00 83.25 177 LYS A CA 1
ATOM 1387 C C . LYS A 1 177 ? 3.107 -9.911 9.325 1.00 83.25 177 LYS A C 1
ATOM 1389 O O . LYS A 1 177 ? 3.645 -10.122 8.240 1.00 83.25 177 LYS A O 1
ATOM 1394 N N . GLU A 1 178 ? 3.579 -9.001 10.172 1.00 77.31 178 GLU A N 1
ATOM 1395 C CA . GLU A 1 178 ? 4.788 -8.211 9.915 1.00 77.31 178 GLU A CA 1
ATOM 1396 C C . GLU A 1 178 ? 6.050 -9.080 9.863 1.00 77.31 178 GLU A C 1
ATOM 1398 O O . GLU A 1 178 ? 6.905 -8.893 8.992 1.00 77.31 178 GLU A O 1
ATOM 1403 N N . TRP A 1 179 ? 6.158 -10.065 10.749 1.00 75.88 179 TRP A N 1
ATOM 1404 C CA . TRP A 1 179 ? 7.248 -11.027 10.769 1.00 75.88 179 TRP A CA 1
ATOM 1405 C C . TRP A 1 179 ? 7.260 -11.868 9.490 1.00 75.88 179 TRP A C 1
ATOM 1407 O O . TRP A 1 179 ? 8.295 -11.983 8.845 1.00 75.88 179 TRP A O 1
ATOM 1417 N N . VAL A 1 180 ? 6.112 -12.361 9.020 1.00 64.44 180 VAL A N 1
ATOM 1418 C CA . VAL A 1 180 ? 6.008 -13.088 7.743 1.00 64.44 180 VAL A CA 1
ATOM 1419 C C . VAL A 1 180 ? 6.350 -12.186 6.552 1.00 64.44 180 VAL A C 1
ATOM 1421 O O . VAL A 1 180 ? 7.059 -12.610 5.640 1.00 64.44 180 VAL A O 1
ATOM 1424 N N . LEU A 1 181 ? 5.918 -10.924 6.550 1.00 62.28 181 LEU A N 1
ATOM 1425 C CA . LEU A 1 181 ? 6.256 -9.979 5.479 1.00 62.28 181 LEU A CA 1
ATOM 1426 C C . LEU A 1 181 ? 7.763 -9.664 5.421 1.00 62.28 181 LEU A C 1
ATOM 1428 O O . LEU A 1 181 ? 8.323 -9.472 4.337 1.00 62.28 181 LEU A O 1
ATOM 1432 N N . THR A 1 182 ? 8.432 -9.624 6.573 1.00 57.97 182 THR A N 1
ATOM 1433 C CA . THR A 1 182 ? 9.861 -9.289 6.688 1.00 57.97 182 THR A CA 1
ATOM 1434 C C . THR A 1 182 ? 10.769 -10.522 6.534 1.00 57.97 182 THR A C 1
ATOM 1436 O O . THR A 1 182 ? 11.699 -10.498 5.721 1.00 57.97 182 THR A O 1
ATOM 1439 N N . HIS A 1 183 ? 10.450 -11.618 7.229 1.00 48.66 183 HIS A N 1
ATOM 1440 C CA . HIS A 1 183 ? 11.236 -12.854 7.379 1.00 48.66 183 HIS A CA 1
ATOM 1441 C C . HIS A 1 183 ? 10.621 -14.089 6.703 1.00 48.66 183 HIS A C 1
ATOM 1443 O O . HIS A 1 183 ? 11.343 -15.033 6.377 1.00 48.66 183 HIS A O 1
ATOM 1449 N N . GLY A 1 184 ? 9.311 -14.107 6.443 1.00 38.44 184 GLY A N 1
ATOM 1450 C CA . GLY A 1 184 ? 8.588 -15.249 5.859 1.00 38.44 184 GLY A CA 1
ATOM 1451 C C . GLY A 1 184 ? 9.025 -15.627 4.441 1.00 38.44 184 GLY A C 1
ATOM 1452 O O . GLY A 1 184 ? 8.791 -16.753 4.009 1.00 38.44 184 GLY A O 1
ATOM 1453 N N . ALA A 1 185 ? 9.783 -14.761 3.759 1.00 41.28 185 ALA A N 1
ATOM 1454 C CA . ALA A 1 185 ? 10.533 -15.132 2.559 1.00 41.28 185 ALA A CA 1
ATOM 1455 C C . ALA A 1 185 ? 11.587 -16.237 2.808 1.00 41.28 185 ALA A C 1
ATOM 1457 O O . ALA A 1 185 ? 12.079 -16.816 1.845 1.00 41.28 185 ALA A O 1
ATOM 1458 N N . ARG A 1 186 ? 11.955 -16.530 4.068 1.00 35.81 186 ARG A N 1
ATOM 1459 C CA . ARG A 1 186 ? 12.946 -17.555 4.451 1.00 35.81 186 ARG A CA 1
ATOM 1460 C C . ARG A 1 186 ? 12.332 -18.741 5.213 1.00 35.81 186 ARG A C 1
ATOM 1462 O O . ARG A 1 186 ? 12.769 -19.859 4.972 1.00 35.81 186 ARG A O 1
ATOM 1469 N N . CYS A 1 187 ? 11.316 -18.540 6.064 1.00 29.78 187 CYS A N 1
ATOM 1470 C CA . CYS A 1 187 ? 10.738 -19.621 6.892 1.00 29.78 187 CYS A CA 1
ATOM 1471 C C . CYS A 1 187 ? 9.684 -20.494 6.189 1.00 29.78 187 CYS A C 1
ATOM 1473 O O . CYS A 1 187 ? 9.725 -21.712 6.337 1.00 29.78 187 CYS A O 1
ATOM 1475 N N . ALA A 1 188 ? 8.813 -19.931 5.339 1.00 37.03 188 ALA A N 1
ATOM 1476 C CA . ALA A 1 188 ? 7.833 -20.734 4.585 1.00 37.03 188 ALA A CA 1
ATOM 1477 C C . ALA A 1 188 ? 8.496 -21.717 3.589 1.00 37.03 188 ALA A C 1
ATOM 1479 O O . ALA A 1 188 ? 7.851 -22.621 3.066 1.00 37.03 188 ALA A O 1
ATOM 1480 N N . ILE A 1 189 ? 9.799 -21.548 3.331 1.00 39.00 189 ILE A N 1
ATOM 1481 C CA . ILE A 1 189 ? 10.620 -22.439 2.505 1.00 39.00 189 ILE A CA 1
ATOM 1482 C C . ILE A 1 189 ? 10.958 -23.743 3.244 1.00 39.00 189 ILE A C 1
ATOM 1484 O O . ILE A 1 189 ? 11.055 -24.769 2.585 1.00 39.00 189 ILE A O 1
ATOM 1488 N N . SER A 1 190 ? 11.104 -23.735 4.574 1.00 36.06 190 SER A N 1
ATOM 1489 C CA . SER A 1 190 ? 11.504 -24.932 5.331 1.00 36.06 190 SER A CA 1
ATOM 1490 C C . SER A 1 190 ? 10.313 -25.831 5.656 1.00 36.06 190 SER A C 1
ATOM 1492 O O . SER A 1 190 ? 10.378 -27.036 5.442 1.00 36.06 190 SER A O 1
ATOM 1494 N N . SER A 1 191 ? 9.202 -25.250 6.117 1.00 37.25 191 SER A N 1
ATOM 1495 C CA . SER A 1 191 ? 8.031 -26.019 6.561 1.00 37.25 191 SER A CA 1
ATOM 1496 C C . SER A 1 191 ? 7.271 -26.666 5.400 1.00 37.25 191 SER A C 1
ATOM 1498 O O . SER A 1 191 ? 6.817 -27.795 5.518 1.00 37.25 191 SER A O 1
ATOM 1500 N N . 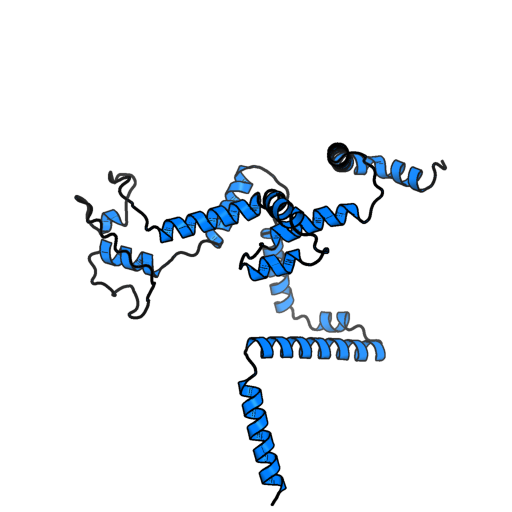ILE A 1 192 ? 7.185 -25.989 4.248 1.00 41.97 192 ILE A N 1
ATOM 1501 C CA . ILE A 1 192 ? 6.528 -26.546 3.055 1.00 41.97 192 ILE A CA 1
ATOM 1502 C C . ILE A 1 192 ? 7.421 -27.597 2.382 1.00 41.97 192 ILE A C 1
ATOM 1504 O O . ILE A 1 192 ? 6.903 -28.572 1.860 1.00 41.97 192 ILE A O 1
ATOM 1508 N N . LEU A 1 193 ? 8.752 -27.451 2.421 1.00 36.44 193 LEU A N 1
ATOM 1509 C CA . LEU A 1 193 ? 9.657 -28.459 1.857 1.00 36.44 193 LEU A CA 1
ATOM 1510 C C . LEU A 1 193 ? 9.661 -29.749 2.695 1.00 36.44 193 LEU A C 1
ATOM 1512 O O . LEU A 1 193 ? 9.675 -30.827 2.120 1.00 36.44 193 LEU A O 1
ATOM 1516 N N . LEU A 1 194 ? 9.560 -29.656 4.026 1.00 40.00 194 LEU A N 1
ATOM 1517 C CA . LEU A 1 194 ? 9.393 -30.831 4.894 1.00 40.00 194 LEU A CA 1
ATOM 1518 C C . LEU A 1 194 ? 8.032 -31.521 4.720 1.00 40.00 194 LEU A C 1
ATOM 1520 O O . LEU A 1 194 ? 7.962 -32.738 4.826 1.00 40.00 194 LEU A O 1
ATOM 1524 N N . PHE A 1 195 ? 6.972 -30.765 4.423 1.00 36.12 195 PHE A N 1
ATOM 1525 C CA . PHE A 1 195 ? 5.637 -31.329 4.200 1.00 36.12 195 PHE A CA 1
ATOM 1526 C C . PHE A 1 195 ? 5.472 -31.927 2.787 1.00 36.12 195 PHE A C 1
ATOM 1528 O O . PHE A 1 195 ? 4.817 -32.946 2.624 1.00 36.12 195 PHE A O 1
ATOM 1535 N N . VAL A 1 196 ? 6.108 -31.339 1.764 1.00 43.00 196 VAL A N 1
ATOM 1536 C CA . VAL A 1 196 ? 6.017 -31.785 0.355 1.00 43.00 196 VAL A CA 1
ATOM 1537 C C . VAL A 1 196 ? 7.004 -32.912 0.019 1.00 43.00 196 VAL A C 1
ATOM 1539 O O . VAL A 1 196 ? 6.763 -33.672 -0.908 1.00 43.00 196 VAL A O 1
ATOM 1542 N N . LEU A 1 197 ? 8.089 -33.090 0.780 1.00 43.19 197 LEU A N 1
ATOM 1543 C CA . LEU A 1 197 ? 8.987 -34.243 0.606 1.00 43.19 197 LEU A CA 1
ATOM 1544 C C . LEU A 1 197 ? 8.413 -35.563 1.170 1.00 43.19 197 LEU A C 1
ATOM 1546 O O . LEU A 1 197 ? 9.057 -36.598 1.023 1.00 43.19 197 LEU A O 1
ATOM 1550 N N . GLY A 1 198 ? 7.223 -35.534 1.787 1.00 42.88 198 GLY A N 1
ATOM 1551 C CA . GLY A 1 198 ? 6.502 -36.719 2.265 1.00 42.88 198 GLY A CA 1
ATOM 1552 C C . GLY A 1 198 ? 5.515 -37.329 1.262 1.00 42.88 198 GLY A C 1
ATOM 1553 O O . GLY A 1 198 ? 5.184 -38.502 1.391 1.00 42.88 198 GLY A O 1
ATOM 1554 N N . GLU A 1 199 ? 5.079 -36.589 0.239 1.00 42.94 199 GLU A N 1
ATOM 1555 C CA . GLU A 1 199 ? 4.156 -37.094 -0.784 1.00 42.94 199 GLU A CA 1
ATOM 1556 C C . GLU A 1 199 ? 4.567 -36.575 -2.164 1.00 42.94 199 GLU A C 1
ATOM 1558 O O . GLU A 1 199 ? 4.607 -35.372 -2.427 1.00 42.94 199 GLU A O 1
ATOM 1563 N N . GLY A 1 200 ? 4.894 -37.504 -3.063 1.00 42.72 200 GLY A N 1
ATOM 1564 C CA . GLY A 1 200 ? 5.235 -37.190 -4.443 1.00 42.72 200 GLY A CA 1
ATOM 1565 C C . GLY A 1 200 ? 4.050 -36.558 -5.171 1.00 42.72 200 GLY A C 1
ATOM 1566 O O . GLY A 1 200 ? 3.127 -37.259 -5.575 1.00 42.72 200 GLY A O 1
ATOM 1567 N N . ALA A 1 201 ? 4.093 -35.241 -5.384 1.00 32.97 201 ALA A N 1
ATOM 1568 C CA . ALA A 1 201 ? 3.146 -34.555 -6.253 1.00 32.97 201 ALA A CA 1
ATOM 1569 C C . ALA A 1 201 ? 3.795 -33.422 -7.068 1.00 32.97 201 ALA A C 1
ATOM 1571 O O . ALA A 1 201 ? 4.412 -32.491 -6.552 1.00 32.97 201 ALA A O 1
ATOM 1572 N N . ILE A 1 202 ? 3.581 -33.547 -8.377 1.00 35.06 202 ILE A N 1
ATOM 1573 C CA . ILE A 1 202 ? 3.735 -32.610 -9.495 1.00 35.06 202 ILE A CA 1
ATOM 1574 C C . ILE A 1 202 ? 3.682 -31.107 -9.155 1.00 35.06 202 ILE A C 1
ATOM 1576 O O . ILE A 1 202 ? 2.772 -30.598 -8.491 1.00 35.06 202 ILE A O 1
ATOM 1580 N N . ALA A 1 203 ? 4.654 -30.380 -9.716 1.00 35.94 203 ALA A N 1
ATOM 1581 C CA . ALA A 1 203 ? 4.768 -28.927 -9.694 1.00 35.94 203 ALA A CA 1
ATOM 1582 C C . ALA A 1 203 ? 3.476 -28.262 -10.214 1.00 35.94 203 ALA A C 1
ATOM 1584 O O . ALA A 1 203 ? 3.203 -28.230 -11.409 1.00 35.94 203 ALA A O 1
ATOM 1585 N N . GLY A 1 204 ? 2.655 -27.761 -9.288 1.00 38.47 204 GLY A N 1
ATOM 1586 C CA . GLY A 1 204 ? 1.357 -27.139 -9.580 1.00 38.47 204 GLY A CA 1
ATOM 1587 C C . GLY A 1 204 ? 0.341 -27.218 -8.434 1.00 38.47 204 GLY A C 1
ATOM 1588 O O . GLY A 1 204 ? -0.599 -26.426 -8.399 1.00 38.47 204 GLY A O 1
ATOM 1589 N N . ALA A 1 205 ? 0.541 -28.114 -7.459 1.00 39.75 205 ALA A N 1
ATOM 1590 C CA . ALA A 1 205 ? -0.388 -28.320 -6.337 1.00 39.75 205 ALA A CA 1
ATOM 1591 C C . ALA A 1 205 ? -0.241 -27.316 -5.167 1.00 39.75 205 ALA A C 1
ATOM 1593 O O . ALA A 1 205 ? -1.193 -27.075 -4.423 1.00 39.75 205 ALA A O 1
ATOM 1594 N N . VAL A 1 206 ? 0.923 -26.669 -5.028 1.00 39.56 206 VAL A N 1
ATOM 1595 C CA . VAL A 1 206 ? 1.258 -25.779 -3.893 1.00 39.56 206 VAL A CA 1
ATOM 1596 C C . VAL A 1 206 ? 0.327 -24.555 -3.745 1.00 39.56 206 VAL A C 1
ATOM 1598 O O . VAL A 1 206 ? -0.015 -24.218 -2.611 1.00 39.56 206 VAL A O 1
ATOM 1601 N N . PRO A 1 207 ? -0.139 -23.881 -4.822 1.00 43.47 207 PRO A N 1
ATOM 1602 C CA . PRO A 1 207 ? -1.061 -22.751 -4.685 1.00 43.47 207 PRO A CA 1
ATOM 1603 C C . PRO A 1 207 ? -2.458 -23.177 -4.208 1.00 43.47 207 PRO A C 1
ATOM 1605 O O . PRO A 1 207 ? -3.032 -22.510 -3.351 1.00 43.47 207 PRO A O 1
ATOM 1608 N N . LYS A 1 208 ? -2.981 -24.304 -4.718 1.00 40.69 208 LYS A N 1
ATOM 1609 C CA . LYS A 1 208 ? -4.327 -24.810 -4.392 1.00 40.69 208 LYS A CA 1
ATOM 1610 C C . LYS A 1 208 ? -4.429 -25.325 -2.953 1.00 40.69 208 LYS A C 1
ATOM 1612 O O . LYS A 1 208 ? -5.428 -25.064 -2.291 1.00 40.69 208 LYS A O 1
ATOM 1617 N N . ALA A 1 209 ? -3.389 -25.989 -2.446 1.00 37.19 209 ALA A N 1
ATOM 1618 C CA . ALA A 1 209 ? -3.359 -26.474 -1.063 1.00 37.19 209 ALA A CA 1
ATOM 1619 C C . ALA A 1 209 ? -3.297 -25.328 -0.032 1.00 37.19 209 ALA A C 1
ATOM 1621 O O . ALA A 1 209 ? -3.894 -25.413 1.038 1.00 37.19 209 ALA A O 1
ATOM 1622 N N . CYS A 1 210 ? -2.625 -24.219 -0.361 1.00 37.28 210 CYS A N 1
ATOM 1623 C CA . CYS A 1 210 ? -2.554 -23.050 0.521 1.00 37.28 210 CYS A CA 1
ATOM 1624 C C . CYS A 1 210 ? -3.866 -22.239 0.549 1.00 37.28 210 CYS A C 1
ATOM 1626 O O . CYS A 1 210 ? -4.206 -21.661 1.579 1.00 37.28 210 CYS A O 1
ATOM 1628 N N . GLU A 1 211 ? -4.626 -22.231 -0.553 1.00 39.44 211 GLU A N 1
ATOM 1629 C CA . GLU A 1 211 ? -5.957 -21.609 -0.630 1.00 39.44 211 GLU A CA 1
ATOM 1630 C C . GLU A 1 211 ? -7.022 -22.421 0.136 1.00 39.44 211 GLU A C 1
ATOM 1632 O O . GLU A 1 211 ? -7.862 -21.833 0.816 1.00 39.44 211 GLU A O 1
ATOM 1637 N N . ALA A 1 212 ? -6.929 -23.759 0.120 1.00 38.06 212 ALA A N 1
ATOM 1638 C CA . ALA A 1 212 ? -7.823 -24.664 0.855 1.00 38.06 212 ALA A CA 1
ATOM 1639 C C . ALA A 1 212 ? -7.675 -24.586 2.390 1.00 38.06 212 ALA A C 1
ATOM 1641 O O . ALA A 1 212 ? -8.631 -24.857 3.111 1.00 38.06 212 ALA A O 1
ATOM 1642 N N . LEU A 1 213 ? -6.506 -24.174 2.895 1.00 39.72 213 LEU A N 1
ATOM 1643 C CA . LEU A 1 213 ? -6.221 -24.027 4.331 1.00 39.72 213 LEU A CA 1
ATOM 1644 C C . LEU A 1 213 ? -6.442 -22.597 4.862 1.00 39.72 213 LEU A C 1
ATOM 1646 O O . LEU A 1 213 ? -6.010 -22.269 5.965 1.00 39.72 213 LEU A O 1
ATOM 1650 N N . GLY A 1 214 ? -7.066 -21.708 4.080 1.00 34.28 214 GLY A N 1
ATOM 1651 C CA . GLY A 1 214 ? -7.396 -20.340 4.510 1.00 34.28 214 GLY A CA 1
ATOM 1652 C C . GLY A 1 214 ? -6.188 -19.421 4.753 1.00 34.28 214 GLY A C 1
ATOM 1653 O O . GLY A 1 214 ? -6.356 -18.249 5.107 1.00 34.28 214 GLY A O 1
ATOM 1654 N N . PHE A 1 215 ? -4.963 -19.901 4.523 1.00 34.47 215 PHE A N 1
ATOM 1655 C CA . PHE A 1 215 ? -3.744 -19.131 4.719 1.00 34.47 215 PHE A CA 1
ATOM 1656 C C . PHE A 1 215 ? -3.479 -18.277 3.476 1.00 34.47 215 PHE A C 1
ATOM 1658 O O . PHE A 1 215 ? -2.859 -18.708 2.504 1.00 34.47 215 PHE A O 1
ATOM 1665 N N . LYS A 1 216 ? -3.946 -17.022 3.492 1.00 37.31 216 LYS A N 1
ATOM 1666 C CA . LYS A 1 216 ? -3.591 -16.030 2.465 1.00 37.31 216 LYS A CA 1
ATOM 1667 C C . LYS A 1 216 ? -2.088 -15.745 2.542 1.00 37.31 216 LYS A C 1
ATOM 1669 O O . LYS A 1 216 ? -1.663 -14.801 3.209 1.00 37.31 216 LYS A O 1
ATOM 1674 N N . LEU A 1 217 ? -1.273 -16.537 1.840 1.00 41.56 217 LEU A N 1
ATOM 1675 C CA . LEU A 1 217 ? 0.116 -16.198 1.540 1.00 41.56 217 LEU A CA 1
ATOM 1676 C C . LEU A 1 217 ? 0.117 -14.819 0.880 1.00 41.56 217 LEU A C 1
ATOM 1678 O O . LEU A 1 217 ? -0.312 -14.645 -0.261 1.00 41.56 217 LEU A O 1
ATOM 1682 N N . THR A 1 218 ? 0.546 -13.814 1.640 1.00 42.47 218 THR A N 1
ATOM 1683 C CA . THR A 1 218 ? 0.577 -12.433 1.162 1.00 42.47 218 THR A CA 1
ATOM 1684 C C . THR A 1 218 ? 1.419 -12.344 -0.113 1.00 42.47 218 THR A C 1
ATOM 1686 O O . THR A 1 218 ? 2.461 -12.994 -0.244 1.00 42.47 218 THR A O 1
ATOM 1689 N N . SER A 1 219 ? 0.963 -11.532 -1.065 1.00 39.53 219 SER A N 1
ATOM 1690 C CA . SER A 1 219 ? 1.562 -11.371 -2.396 1.00 39.53 219 SER A CA 1
ATOM 1691 C C . SER A 1 219 ? 3.057 -11.018 -2.384 1.00 39.53 219 SER A C 1
ATOM 1693 O O . SER A 1 219 ? 3.742 -11.241 -3.375 1.00 39.53 219 SER A O 1
ATOM 1695 N N . SER A 1 220 ? 3.604 -10.507 -1.276 1.00 37.91 220 SER A N 1
ATOM 1696 C CA . SER A 1 220 ? 5.029 -10.168 -1.165 1.00 37.91 220 SER A CA 1
ATOM 1697 C C . SER A 1 220 ? 5.940 -11.398 -1.030 1.00 37.91 220 SER A C 1
ATOM 1699 O O . SER A 1 220 ? 7.042 -11.401 -1.583 1.00 37.91 220 SER A O 1
ATOM 1701 N N . VAL A 1 221 ? 5.484 -12.458 -0.346 1.00 44.00 221 VAL A N 1
ATOM 1702 C CA . VAL A 1 221 ? 6.237 -13.715 -0.178 1.00 44.00 221 VAL A CA 1
ATOM 1703 C C . VAL A 1 221 ? 6.292 -14.468 -1.506 1.00 44.00 221 VAL A C 1
ATOM 1705 O O . VAL A 1 221 ? 7.345 -14.982 -1.883 1.00 44.00 221 VAL A O 1
ATOM 1708 N N . THR A 1 222 ? 5.191 -14.462 -2.263 1.00 46.03 222 THR A N 1
ATOM 1709 C CA . THR A 1 222 ? 5.146 -15.044 -3.612 1.00 46.03 222 THR A CA 1
ATOM 1710 C C . THR A 1 222 ? 5.990 -14.243 -4.605 1.00 46.03 222 THR A C 1
ATOM 1712 O O . THR A 1 222 ? 6.669 -14.843 -5.435 1.00 46.03 222 THR A O 1
ATOM 1715 N N . ASN A 1 223 ? 6.042 -12.909 -4.488 1.00 43.09 223 ASN A N 1
ATOM 1716 C CA . ASN A 1 223 ? 6.830 -12.063 -5.392 1.00 43.09 223 ASN A CA 1
ATOM 1717 C C . ASN A 1 223 ? 8.353 -12.228 -5.200 1.00 43.09 223 ASN A C 1
ATOM 1719 O O . ASN A 1 223 ? 9.097 -12.333 -6.173 1.00 43.09 223 ASN A O 1
ATOM 1723 N N . ARG A 1 224 ? 8.832 -12.352 -3.949 1.00 49.31 224 ARG A N 1
ATOM 1724 C CA . ARG A 1 224 ? 10.258 -12.633 -3.674 1.00 49.31 224 ARG A CA 1
ATOM 1725 C C . ARG A 1 224 ? 10.689 -14.026 -4.159 1.00 49.31 224 ARG A C 1
ATOM 1727 O O . ARG A 1 224 ? 11.828 -14.178 -4.591 1.00 49.31 224 ARG A O 1
ATOM 1734 N N . ARG A 1 225 ? 9.790 -15.021 -4.109 1.00 46.84 225 ARG A N 1
ATOM 1735 C CA . ARG A 1 225 ? 10.018 -16.374 -4.656 1.00 46.84 225 ARG A CA 1
ATOM 1736 C C . ARG A 1 225 ? 10.124 -16.348 -6.182 1.00 46.84 225 ARG A C 1
ATOM 1738 O O . ARG A 1 225 ? 11.138 -16.784 -6.707 1.00 46.84 225 ARG A O 1
ATOM 1745 N N . ARG A 1 226 ? 9.168 -15.706 -6.867 1.00 50.28 226 ARG A N 1
ATOM 1746 C CA . ARG A 1 226 ? 9.197 -15.542 -8.333 1.00 50.28 226 ARG A CA 1
ATOM 1747 C C . ARG A 1 226 ? 10.489 -14.898 -8.826 1.00 50.28 226 ARG A C 1
ATOM 1749 O O . ARG A 1 226 ? 11.071 -15.388 -9.780 1.00 50.28 226 ARG A O 1
ATOM 1756 N N . LYS A 1 227 ? 10.976 -13.857 -8.139 1.00 52.72 227 LYS A N 1
ATOM 1757 C CA . LYS A 1 227 ? 12.236 -13.199 -8.516 1.00 52.72 227 LYS A CA 1
ATOM 1758 C C . LYS A 1 227 ? 13.476 -14.075 -8.297 1.00 52.72 227 LYS A C 1
ATOM 1760 O O . LYS A 1 227 ? 14.488 -13.866 -8.949 1.00 52.72 227 LYS A O 1
ATOM 1765 N N . LYS A 1 228 ? 13.427 -15.028 -7.363 1.00 54.50 228 LYS A N 1
ATOM 1766 C CA . LYS A 1 228 ? 14.526 -15.976 -7.147 1.00 54.50 228 LYS A CA 1
ATOM 1767 C C . LYS A 1 228 ? 14.565 -17.048 -8.234 1.00 54.50 228 LYS A C 1
ATOM 1769 O O . LYS A 1 228 ? 15.661 -17.426 -8.620 1.00 54.50 228 LYS A O 1
ATOM 1774 N N . ASP A 1 229 ? 13.403 -17.509 -8.683 1.00 52.25 229 ASP A N 1
ATOM 1775 C CA . ASP A 1 229 ? 13.303 -18.583 -9.672 1.00 52.25 229 ASP A CA 1
ATOM 1776 C C . ASP A 1 229 ? 13.510 -18.043 -11.106 1.00 52.25 229 ASP A C 1
ATOM 1778 O O . ASP A 1 229 ? 14.158 -18.696 -11.913 1.00 52.25 229 ASP A O 1
ATOM 1782 N N . SER A 1 230 ? 13.103 -16.796 -11.395 1.00 56.06 230 SER A N 1
ATOM 1783 C CA . SER A 1 230 ? 13.338 -16.154 -12.703 1.00 56.06 230 SER A CA 1
ATOM 1784 C C . SER A 1 230 ? 14.810 -15.880 -13.017 1.00 56.06 230 SER A C 1
ATOM 1786 O O . SER A 1 230 ? 15.193 -15.846 -14.180 1.00 56.06 230 SER A O 1
ATOM 1788 N N . ASP A 1 231 ? 15.632 -15.638 -11.990 1.00 57.72 231 ASP A N 1
ATOM 1789 C CA . ASP A 1 231 ? 17.065 -15.367 -12.169 1.00 57.72 231 ASP A CA 1
ATOM 1790 C C . ASP A 1 231 ? 17.830 -16.624 -12.667 1.00 57.72 231 ASP A C 1
ATOM 1792 O O . ASP A 1 231 ? 18.976 -16.491 -13.086 1.00 57.72 231 ASP A O 1
ATOM 1796 N N . ASP A 1 232 ? 17.221 -17.821 -12.616 1.00 56.25 232 ASP A N 1
ATOM 1797 C CA . ASP A 1 232 ? 17.877 -19.111 -12.889 1.00 56.25 232 ASP A CA 1
ATOM 1798 C C . ASP A 1 232 ? 17.556 -19.722 -14.262 1.00 56.25 232 ASP A C 1
ATOM 1800 O O . ASP A 1 232 ? 18.240 -20.652 -14.676 1.00 56.25 232 ASP A O 1
ATOM 1804 N N . GLU A 1 233 ? 16.548 -19.211 -14.971 1.00 57.12 233 GLU A N 1
ATOM 1805 C CA . GLU A 1 233 ? 16.014 -19.853 -16.185 1.00 57.12 233 GLU A CA 1
ATOM 1806 C C . GLU A 1 233 ? 16.510 -19.207 -17.493 1.00 57.12 233 GLU A C 1
ATOM 1808 O O . GLU A 1 233 ? 16.342 -19.769 -18.568 1.00 57.12 233 GLU A O 1
ATOM 1813 N N . SER A 1 234 ? 17.155 -18.038 -17.411 1.00 59.19 234 SER A N 1
ATOM 1814 C CA . SER A 1 234 ? 17.522 -17.220 -18.580 1.00 59.19 234 SER A CA 1
ATOM 1815 C C . SER A 1 234 ? 19.032 -17.011 -18.775 1.00 59.19 234 SER A C 1
ATOM 1817 O O . SER A 1 234 ? 19.411 -16.319 -19.718 1.00 59.19 234 SER A O 1
ATOM 1819 N N . GLY A 1 235 ? 19.898 -17.529 -17.897 1.00 65.69 235 GLY A N 1
ATOM 1820 C CA . GLY A 1 235 ? 21.333 -17.221 -17.929 1.00 65.69 235 GLY A CA 1
ATOM 1821 C C . GLY A 1 235 ? 22.237 -18.440 -17.790 1.00 65.69 235 GLY A C 1
ATOM 1822 O O . GLY A 1 235 ? 21.877 -19.417 -17.134 1.00 65.69 235 GLY A O 1
ATOM 1823 N N . ASP A 1 236 ? 23.438 -18.345 -18.361 1.00 77.12 236 ASP A N 1
ATOM 1824 C CA . ASP A 1 236 ? 24.469 -19.373 -18.236 1.00 77.12 236 ASP A CA 1
ATOM 1825 C C . ASP A 1 236 ? 24.863 -19.602 -16.771 1.00 77.12 236 ASP A C 1
ATOM 1827 O O . ASP A 1 236 ? 25.090 -18.672 -15.982 1.00 77.12 236 ASP A O 1
ATOM 1831 N N . VAL A 1 237 ? 24.969 -20.875 -16.390 1.00 79.06 237 VAL A N 1
ATOM 1832 C CA . VAL A 1 237 ? 25.298 -21.274 -15.019 1.00 79.06 237 VAL A CA 1
ATOM 1833 C C . VAL A 1 237 ? 26.792 -21.058 -14.764 1.00 79.06 237 VAL A C 1
ATOM 1835 O O . VAL A 1 237 ? 27.627 -21.918 -15.018 1.00 79.06 237 VAL A O 1
ATOM 1838 N N . THR A 1 238 ? 27.138 -19.905 -14.192 1.00 81.44 238 THR A N 1
ATOM 1839 C CA . THR A 1 238 ? 28.525 -19.523 -13.847 1.00 81.44 238 THR A CA 1
ATOM 1840 C C . THR A 1 238 ? 29.012 -20.057 -12.490 1.00 81.44 238 THR A C 1
ATOM 1842 O O . THR A 1 238 ? 30.031 -19.602 -11.969 1.00 81.44 238 THR A O 1
ATOM 1845 N N . TYR A 1 239 ? 28.279 -20.971 -11.844 1.00 84.31 239 TYR A N 1
ATOM 1846 C CA . TYR A 1 239 ? 28.557 -21.399 -10.469 1.00 84.31 239 TYR A CA 1
ATOM 1847 C C . TYR A 1 239 ? 28.360 -22.903 -10.249 1.00 84.31 239 TYR A C 1
ATOM 1849 O O . TYR A 1 239 ? 27.443 -23.510 -10.782 1.00 84.31 239 TYR A O 1
ATOM 1857 N N . ILE A 1 240 ? 29.183 -23.479 -9.367 1.00 86.19 240 ILE A N 1
ATOM 1858 C CA . ILE A 1 240 ? 29.113 -24.904 -8.983 1.00 86.19 240 ILE A CA 1
ATOM 1859 C C . ILE A 1 240 ? 28.328 -25.094 -7.669 1.00 86.19 240 ILE A C 1
ATOM 1861 O O . ILE A 1 240 ? 27.547 -26.025 -7.516 1.00 86.19 240 ILE A O 1
ATOM 1865 N N . ASN A 1 241 ? 28.491 -24.183 -6.700 1.00 89.81 241 ASN A N 1
ATOM 1866 C CA . ASN A 1 241 ? 27.828 -24.224 -5.386 1.00 89.81 241 ASN A CA 1
ATOM 1867 C C . ASN A 1 241 ? 26.937 -22.984 -5.190 1.00 89.81 241 ASN A C 1
ATOM 1869 O O . ASN A 1 241 ? 27.261 -21.893 -5.654 1.00 89.81 241 ASN A O 1
ATOM 1873 N N . LYS A 1 242 ? 25.859 -23.104 -4.410 1.00 84.69 242 LYS A N 1
ATOM 1874 C CA . LYS A 1 242 ? 25.016 -21.992 -3.943 1.00 84.69 242 LYS A CA 1
ATOM 1875 C C . LYS A 1 242 ? 25.788 -20.859 -3.247 1.00 84.69 242 LYS A C 1
ATOM 1877 O O . LYS A 1 242 ? 25.419 -19.698 -3.408 1.00 84.69 242 LYS A O 1
ATOM 1882 N N . ARG A 1 243 ? 26.855 -21.150 -2.490 1.00 89.19 243 ARG A N 1
ATOM 1883 C CA . ARG A 1 243 ? 27.740 -20.104 -1.932 1.00 89.19 243 ARG A CA 1
ATOM 1884 C C . ARG A 1 243 ? 28.491 -19.365 -3.038 1.00 89.19 243 ARG A C 1
ATOM 1886 O O . ARG A 1 243 ? 28.525 -18.138 -3.014 1.00 89.19 243 ARG A O 1
ATOM 1893 N N . ASN A 1 244 ? 29.010 -20.106 -4.019 1.00 89.38 244 ASN A N 1
ATOM 1894 C CA . ASN A 1 244 ? 29.681 -19.536 -5.187 1.00 89.38 244 ASN A CA 1
ATOM 1895 C C . ASN A 1 244 ? 28.708 -18.655 -5.999 1.00 89.38 244 ASN A C 1
ATOM 1897 O O . ASN A 1 244 ? 29.021 -17.518 -6.313 1.00 89.38 244 ASN A O 1
ATOM 1901 N N . LYS A 1 245 ? 27.452 -19.081 -6.176 1.00 86.69 245 LYS A N 1
ATOM 1902 C CA . LYS A 1 245 ? 26.394 -18.258 -6.790 1.00 86.69 245 LYS A CA 1
ATOM 1903 C C . LYS A 1 245 ? 26.207 -16.900 -6.112 1.00 86.69 245 LYS A C 1
ATOM 1905 O O . LYS A 1 245 ? 26.132 -15.870 -6.774 1.00 86.69 245 LYS A O 1
ATOM 1910 N N . VAL A 1 246 ? 26.097 -16.888 -4.781 1.00 87.19 246 VAL A N 1
ATOM 1911 C CA . VAL A 1 246 ? 25.914 -15.644 -4.012 1.00 87.19 246 VAL A CA 1
ATOM 1912 C C . VAL A 1 246 ? 27.155 -14.760 -4.108 1.00 87.19 246 VAL A C 1
ATOM 1914 O O . VAL A 1 246 ? 27.027 -13.536 -4.168 1.00 87.19 246 VAL A O 1
ATOM 1917 N N . PHE A 1 247 ? 28.339 -15.371 -4.141 1.00 91.69 247 PHE A N 1
ATOM 1918 C CA . PHE A 1 247 ? 29.595 -14.669 -4.352 1.00 91.69 247 PHE A CA 1
ATOM 1919 C C . PHE A 1 247 ? 29.655 -14.033 -5.746 1.00 91.69 247 PHE A C 1
ATOM 1921 O O . PHE A 1 247 ? 29.782 -12.814 -5.826 1.00 91.69 247 PHE A O 1
ATOM 1928 N N . ASN A 1 248 ? 29.420 -14.795 -6.815 1.00 89.06 248 ASN A N 1
ATOM 1929 C CA . ASN A 1 248 ? 29.373 -14.286 -8.189 1.00 89.06 248 ASN A CA 1
ATOM 1930 C C . ASN A 1 248 ? 28.313 -13.189 -8.348 1.00 89.06 248 ASN A C 1
ATOM 1932 O O . ASN A 1 248 ? 28.596 -12.143 -8.918 1.00 89.06 248 ASN A O 1
ATOM 1936 N N . LYS A 1 249 ? 27.131 -13.336 -7.732 1.00 88.75 249 LYS A N 1
ATOM 1937 C CA . LYS A 1 249 ? 26.105 -12.276 -7.700 1.00 88.75 249 LYS A CA 1
ATOM 1938 C C . LYS A 1 249 ? 26.564 -11.028 -6.938 1.00 88.75 249 LYS A C 1
ATOM 1940 O O . LYS A 1 249 ? 26.136 -9.919 -7.250 1.00 88.75 249 LYS A O 1
ATOM 1945 N N . LYS A 1 250 ? 27.405 -11.168 -5.907 1.00 92.06 250 LYS A N 1
ATOM 1946 C CA . LYS A 1 250 ? 28.015 -10.020 -5.220 1.00 92.06 250 LYS A CA 1
ATOM 1947 C C . LYS A 1 250 ? 29.035 -9.343 -6.134 1.00 92.06 250 LYS A C 1
ATOM 1949 O O . LYS A 1 250 ? 28.932 -8.135 -6.285 1.00 92.06 250 LYS A O 1
ATOM 1954 N N . VAL A 1 251 ? 29.936 -10.101 -6.757 1.00 92.69 251 VAL A N 1
ATOM 1955 C CA . VAL A 1 251 ? 30.938 -9.591 -7.710 1.00 92.69 251 VAL A CA 1
ATOM 1956 C C . VAL A 1 251 ? 30.252 -8.845 -8.853 1.00 92.69 251 VAL A C 1
ATOM 1958 O O . VAL A 1 251 ? 30.574 -7.685 -9.096 1.00 92.69 251 VAL A O 1
ATOM 1961 N N . ALA A 1 252 ? 29.228 -9.450 -9.454 1.00 89.75 252 ALA A N 1
ATOM 1962 C CA . ALA A 1 252 ? 28.480 -8.864 -10.557 1.00 89.75 252 ALA A CA 1
ATOM 1963 C C . ALA A 1 252 ? 27.890 -7.488 -10.212 1.00 89.75 252 ALA A C 1
ATOM 1965 O O . ALA A 1 252 ? 27.989 -6.553 -10.997 1.00 89.75 252 ALA A O 1
ATOM 1966 N N . ARG A 1 253 ? 27.358 -7.302 -8.993 1.00 89.44 253 ARG A N 1
ATOM 1967 C CA . ARG A 1 253 ? 26.806 -6.002 -8.564 1.00 89.44 253 ARG A CA 1
ATOM 1968 C C . ARG A 1 253 ? 27.824 -4.856 -8.565 1.00 89.44 253 ARG A C 1
ATOM 1970 O O . ARG A 1 253 ? 27.409 -3.717 -8.743 1.00 89.44 253 ARG A O 1
ATOM 1977 N N . TYR A 1 254 ? 29.107 -5.136 -8.338 1.00 94.38 254 TYR A N 1
ATOM 1978 C CA . TYR A 1 254 ? 30.152 -4.108 -8.269 1.00 94.38 254 TYR A CA 1
ATOM 1979 C C . TYR A 1 254 ? 30.948 -3.989 -9.572 1.00 94.38 254 TYR A C 1
ATOM 1981 O O . TYR A 1 254 ? 31.227 -2.878 -10.015 1.00 94.38 254 TYR A O 1
ATOM 1989 N N . PHE A 1 255 ? 31.307 -5.118 -10.188 1.00 94.50 255 PHE A N 1
ATOM 1990 C CA . PHE A 1 255 ? 32.284 -5.157 -11.277 1.00 94.50 255 PHE A CA 1
ATOM 1991 C C . PHE A 1 255 ? 31.666 -5.204 -12.673 1.00 94.50 255 PHE A C 1
ATOM 1993 O O . PHE A 1 255 ? 32.306 -4.724 -13.604 1.00 94.50 255 PHE A O 1
ATOM 2000 N N . ASP A 1 256 ? 30.417 -5.660 -12.831 1.00 91.38 256 ASP A N 1
ATOM 2001 C CA . ASP A 1 256 ? 29.788 -5.756 -14.159 1.00 91.38 256 ASP A CA 1
ATOM 2002 C C . ASP A 1 256 ? 29.679 -4.405 -14.856 1.00 91.38 256 ASP A C 1
ATOM 2004 O O . ASP A 1 256 ? 29.624 -4.358 -16.076 1.00 91.38 256 ASP A O 1
ATOM 2008 N N . LYS A 1 257 ? 29.654 -3.291 -14.114 1.00 93.00 257 LYS A N 1
ATOM 2009 C CA . LYS A 1 257 ? 29.670 -1.956 -14.723 1.00 93.00 257 LYS A CA 1
ATOM 2010 C C . LYS A 1 257 ? 30.968 -1.692 -15.496 1.00 93.00 257 LYS A C 1
ATOM 2012 O O . LYS A 1 257 ? 30.917 -0.997 -16.504 1.00 93.00 257 LYS A O 1
ATOM 2017 N N . TYR A 1 258 ? 32.090 -2.232 -15.026 1.00 95.06 258 TYR A N 1
ATOM 2018 C CA . TYR A 1 258 ? 33.433 -1.967 -15.546 1.00 95.06 258 TYR A CA 1
ATOM 2019 C C . TYR A 1 258 ? 33.938 -3.062 -16.491 1.00 95.06 258 TYR A C 1
ATOM 2021 O O . TYR A 1 258 ? 34.806 -2.803 -17.311 1.00 95.06 258 TYR A O 1
ATOM 2029 N N . THR A 1 259 ? 33.400 -4.280 -16.399 1.00 91.25 259 THR A N 1
ATOM 2030 C CA . THR A 1 259 ? 33.841 -5.436 -17.198 1.00 91.25 259 THR A CA 1
ATOM 2031 C C . THR A 1 259 ? 32.904 -5.764 -18.363 1.00 91.25 259 THR A C 1
ATOM 2033 O O . THR A 1 259 ? 33.013 -6.844 -18.946 1.00 91.25 259 THR A O 1
ATOM 2036 N N . LYS A 1 260 ? 31.994 -4.845 -18.731 1.00 90.44 260 LYS A N 1
ATOM 2037 C CA . LYS A 1 260 ? 31.041 -5.038 -19.842 1.00 90.44 260 LYS A CA 1
ATOM 2038 C C . LYS A 1 260 ? 31.742 -5.349 -21.155 1.00 90.44 260 LYS A C 1
ATOM 2040 O O . LYS A 1 260 ? 31.357 -6.298 -21.825 1.00 90.44 260 LYS A O 1
ATOM 2045 N N . ASP A 1 261 ? 32.788 -4.597 -21.472 1.00 89.69 261 ASP A N 1
ATOM 2046 C CA . ASP A 1 261 ? 33.508 -4.738 -22.739 1.00 89.69 261 ASP A CA 1
ATOM 2047 C C . ASP A 1 261 ? 34.258 -6.073 -22.795 1.00 89.69 261 ASP A C 1
ATOM 2049 O O . ASP A 1 261 ? 34.245 -6.761 -23.808 1.00 89.69 261 ASP A O 1
ATOM 2053 N N . ILE A 1 262 ? 34.825 -6.507 -21.664 1.00 89.12 262 ILE A N 1
ATOM 2054 C CA . ILE A 1 262 ? 35.473 -7.819 -21.541 1.00 89.12 262 ILE A CA 1
ATOM 2055 C C . ILE A 1 262 ? 34.445 -8.939 -21.743 1.00 89.12 262 ILE A C 1
ATOM 2057 O O . ILE A 1 262 ? 34.717 -9.896 -22.463 1.00 89.12 262 ILE A O 1
ATOM 2061 N N . ARG A 1 263 ? 33.251 -8.815 -21.148 1.00 88.06 263 ARG A N 1
ATOM 2062 C CA . ARG A 1 263 ? 32.160 -9.782 -21.330 1.00 88.06 263 ARG A CA 1
ATOM 2063 C C . ARG A 1 263 ? 31.696 -9.836 -22.787 1.00 88.06 263 ARG A C 1
ATOM 2065 O O . ARG A 1 263 ? 31.623 -10.924 -23.343 1.00 88.06 263 ARG A O 1
ATOM 2072 N N . ALA A 1 264 ? 31.475 -8.686 -23.419 1.00 88.88 264 ALA A N 1
ATOM 2073 C CA . ALA A 1 264 ? 31.086 -8.608 -24.824 1.00 88.88 264 ALA A CA 1
ATOM 2074 C C . ALA A 1 264 ? 32.158 -9.200 -25.759 1.00 88.88 264 ALA A C 1
ATOM 2076 O O . ALA A 1 264 ? 31.825 -9.902 -26.710 1.00 88.88 264 ALA A O 1
ATOM 2077 N N . ASN A 1 265 ? 33.445 -8.983 -25.468 1.00 88.81 265 ASN A N 1
ATOM 2078 C CA . ASN A 1 265 ? 34.550 -9.568 -26.233 1.00 88.81 265 ASN A CA 1
ATOM 2079 C C . ASN A 1 265 ? 34.626 -11.094 -26.079 1.00 88.81 265 ASN A C 1
ATOM 2081 O O . ASN A 1 265 ? 34.936 -11.791 -27.042 1.00 88.81 265 ASN A O 1
ATOM 2085 N N . LEU A 1 266 ? 34.329 -11.624 -24.889 1.00 85.62 266 LEU A N 1
ATOM 2086 C CA . LEU A 1 266 ? 34.240 -13.069 -24.655 1.00 85.62 266 LEU A CA 1
ATOM 2087 C C . LEU A 1 266 ? 33.051 -13.683 -25.405 1.00 85.62 266 LEU A C 1
ATOM 2089 O O . LEU A 1 266 ? 33.213 -14.707 -26.061 1.00 85.62 266 LEU A O 1
ATOM 2093 N N . GLU A 1 267 ? 31.890 -13.026 -25.377 1.00 85.00 267 GLU A N 1
ATOM 2094 C CA . GLU A 1 267 ? 30.692 -13.446 -26.120 1.00 85.00 267 GLU A CA 1
ATOM 2095 C C . GLU A 1 267 ? 30.895 -13.358 -27.645 1.00 85.00 267 GLU A C 1
ATOM 2097 O O . GLU A 1 267 ? 30.361 -14.173 -28.393 1.00 85.00 267 GLU A O 1
ATOM 2102 N N . ARG A 1 268 ? 31.724 -12.413 -28.113 1.00 87.00 268 ARG A N 1
ATOM 2103 C CA . ARG A 1 268 ? 32.117 -12.255 -29.524 1.00 87.00 268 ARG A CA 1
ATOM 2104 C C . ARG A 1 268 ? 33.280 -13.171 -29.949 1.00 87.00 268 ARG A C 1
ATOM 2106 O O . ARG A 1 268 ? 33.652 -13.168 -31.119 1.00 87.00 268 ARG A O 1
ATOM 2113 N N . GLY A 1 269 ? 33.843 -13.970 -29.040 1.00 76.31 269 GLY A N 1
ATOM 2114 C CA . GLY A 1 269 ? 34.879 -14.956 -29.364 1.00 76.31 269 GLY A CA 1
ATOM 2115 C C . GLY A 1 269 ? 36.308 -14.407 -29.419 1.00 76.31 269 GLY A C 1
ATOM 2116 O O . GLY A 1 269 ? 37.063 -14.773 -30.315 1.00 76.31 269 GLY A O 1
ATOM 2117 N N . THR A 1 270 ? 36.699 -13.542 -28.473 1.00 66.19 270 THR A N 1
ATOM 2118 C CA . THR A 1 270 ? 38.092 -13.078 -28.248 1.00 66.19 270 THR A CA 1
ATOM 2119 C C . THR A 1 270 ? 38.833 -12.574 -29.494 1.00 66.19 270 THR A C 1
ATOM 2121 O O . THR A 1 270 ? 40.059 -12.605 -29.543 1.00 66.19 270 THR A O 1
ATOM 2124 N N . ALA A 1 271 ? 38.107 -12.097 -30.502 1.00 56.25 271 ALA A N 1
ATOM 2125 C CA . ALA A 1 271 ? 38.683 -11.414 -31.647 1.00 56.25 271 ALA A CA 1
ATOM 2126 C C . ALA A 1 271 ? 38.918 -9.947 -31.263 1.00 56.25 271 ALA A C 1
ATOM 2128 O O . ALA A 1 271 ? 37.999 -9.127 -31.324 1.00 56.25 271 ALA A O 1
ATOM 2129 N N . LEU A 1 272 ? 40.133 -9.662 -30.793 1.00 51.41 272 LEU A N 1
ATOM 2130 C CA . LEU A 1 272 ? 40.761 -8.352 -30.971 1.00 51.41 272 LEU A CA 1
ATOM 2131 C C . LEU A 1 272 ? 41.265 -8.248 -32.412 1.00 51.41 272 LEU A C 1
ATOM 2133 O O . LEU A 1 272 ? 41.859 -9.244 -32.883 1.00 51.41 272 LEU A O 1
#

Secondary structure (DSSP, 8-state):
-HHHHHHHHHHHHHHHHHHH--HHHHHHHHHHHHHHHHHHHHHHHHHTT--HHHHHHHT--HHHHHHHHHHHHHHHHTS--S---HHHHHHHHHHHHHHH----HHHHHHHHHHHTTPPTTSSS-TT---S---------TTS-HHHHHS--TT----S-----HHHHHHHHHHHHHHHHHHHHHHHHHHHHHHHHTTS---TT-HHHHHHHTT----HHHHHHHHHHHHTTSSS----SSHHHHHHHHHHHHHHTTTSHHHHHHHHTTS--

Radius of gyration: 30.81 Å; chains: 1; bounding box: 94×56×85 Å

Organism: Trichosporon asahii var. asahii (strain CBS 8904) (NCBI:txid1220162)

Sequence (272 aa):
MNASTAANRKDLVEDHQKSKVTAKELQRLEKQRKLAQTLRLKADAEENGVDLERKKAWEWSIEQNEQWEKKQAQKDGNEDGSFSNYQDHAWRRYNKNLRTTKPDLIAYNKQKESALGLAPGTLVPAGATNDSLAAAGSSKSGLSGAEDLYRSSETMSYGDHKPSDDAVDRVMSKINKEWVLTHGARCAISSILLFVLGEGAIAGAVPKACEALGFKLTSSVTNRRRKKDSDDESGDVTYINKRNKVFNKKVARYFDKYTKDIRANLERGTAL

InterPro domains:
  IPR013260 mRNA splicing factor SYF2 [PF08231] (47-267)
  IPR013260 mRNA splicing factor SYF2 [PTHR13264] (1-177)